Protein AF-A0AAV1VQW4-F1 (afdb_monomer)

pLDDT: mean 89.17, std 15.96, range [35.09, 98.75]

Radius of gyration: 19.64 Å; Cα contacts (8 Å, |Δi|>4): 296; chains: 1; bounding box: 54×43×63 Å

Foldseek 3Di:
DDDDPPQAPDEAEAEDDPVVVVVVVVVDPLDPVCVVVLLVRLVVVLVVVVVSVVNPHQHYEYEQDALPQLFLLNCVVVVLPDGDPSSNVSSVVSRVSNVVSLVVVCVVPVGDYAYQHNHVLLVVCCVVVVVLLADSASDAQKAFLDPVDFGPDADPVRDDRMGGHPCLLRYQHNGRGHGGPSVVVSSVVSSVVVCSVVVVVVVVVPPPD

Structure (mmCIF, N/CA/C/O backbone):
data_AF-A0AAV1VQW4-F1
#
_entry.id   AF-A0AAV1VQW4-F1
#
loop_
_atom_site.group_PDB
_atom_site.id
_atom_site.type_symbol
_atom_site.label_atom_id
_atom_site.label_alt_id
_atom_site.label_comp_id
_atom_site.label_asym_id
_atom_site.label_entity_id
_atom_site.lab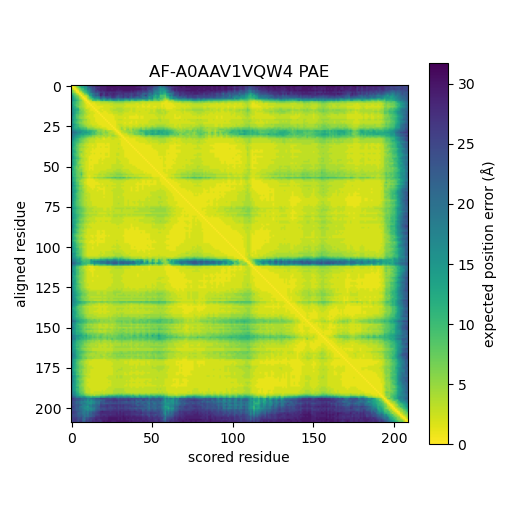el_seq_id
_atom_site.pdbx_PDB_ins_code
_atom_site.Cartn_x
_atom_site.Cartn_y
_atom_site.Cartn_z
_atom_site.occupancy
_atom_site.B_iso_or_equiv
_atom_site.auth_seq_id
_atom_site.auth_comp_id
_atom_site.auth_asym_id
_atom_site.auth_atom_id
_atom_site.pdbx_PDB_model_num
ATOM 1 N N . MET A 1 1 ? -39.001 -3.489 14.556 1.00 41.50 1 MET A N 1
ATOM 2 C CA . MET A 1 1 ? -38.084 -3.482 13.398 1.00 41.50 1 MET A CA 1
ATOM 3 C C . MET A 1 1 ? -36.996 -4.493 13.704 1.00 41.50 1 MET A C 1
ATOM 5 O O . MET A 1 1 ? -36.180 -4.251 14.581 1.00 41.50 1 MET A O 1
ATOM 9 N N . SER A 1 2 ? -37.100 -5.680 13.120 1.00 45.34 2 SER A N 1
ATOM 10 C CA . SER A 1 2 ? -36.215 -6.811 13.397 1.00 45.34 2 SER A CA 1
ATOM 11 C C . SER A 1 2 ? -34.865 -6.534 12.744 1.00 45.34 2 SER A C 1
ATOM 13 O O . SER A 1 2 ? -34.770 -6.522 11.518 1.00 45.34 2 SER A O 1
ATOM 15 N N . THR A 1 3 ? -33.830 -6.258 13.532 1.00 48.50 3 THR A N 1
ATOM 16 C CA . THR A 1 3 ? -32.455 -6.278 13.031 1.00 48.50 3 THR A CA 1
ATOM 17 C C . THR A 1 3 ? -32.189 -7.673 12.472 1.00 48.50 3 THR A C 1
ATOM 19 O O . THR A 1 3 ? -32.390 -8.671 13.163 1.00 48.50 3 THR A O 1
ATOM 22 N N . MET A 1 4 ? -31.821 -7.760 11.189 1.00 49.84 4 MET A N 1
ATOM 23 C CA . MET A 1 4 ? -31.506 -9.042 10.563 1.00 49.84 4 MET A CA 1
ATOM 24 C C . MET A 1 4 ? -30.363 -9.705 11.355 1.00 49.84 4 MET A C 1
ATOM 26 O O . MET A 1 4 ? -29.301 -9.089 11.478 1.00 49.84 4 MET A O 1
ATOM 30 N N . PRO A 1 5 ? -30.532 -10.940 11.867 1.00 50.50 5 PRO A N 1
ATOM 31 C CA . PRO A 1 5 ? -29.531 -11.635 12.688 1.00 50.50 5 PRO A CA 1
ATOM 32 C C . PRO A 1 5 ? -28.142 -11.768 12.039 1.00 50.50 5 PRO A C 1
ATOM 34 O O . PRO A 1 5 ? -27.166 -12.057 12.717 1.00 50.50 5 PRO A O 1
ATOM 37 N N . GLN A 1 6 ? -28.049 -11.549 10.727 1.00 52.66 6 GLN A N 1
ATOM 38 C CA . GLN A 1 6 ? -26.858 -11.759 9.908 1.00 52.66 6 GLN A CA 1
ATOM 39 C C . GLN A 1 6 ? -25.823 -10.617 9.996 1.00 52.66 6 GLN A C 1
ATOM 41 O O . GLN A 1 6 ? -24.637 -10.836 9.753 1.00 52.66 6 GLN A O 1
ATOM 46 N N . ILE A 1 7 ? -26.235 -9.395 10.360 1.00 58.91 7 ILE A N 1
ATOM 47 C CA . ILE A 1 7 ? -25.336 -8.222 10.343 1.00 58.91 7 ILE A CA 1
ATOM 48 C C . ILE A 1 7 ? -24.443 -8.181 11.595 1.00 58.91 7 ILE A C 1
ATOM 50 O O . ILE A 1 7 ? -23.283 -7.784 11.519 1.00 58.91 7 ILE A O 1
ATOM 54 N N . SER A 1 8 ? -24.923 -8.675 12.741 1.00 56.47 8 SER A N 1
ATOM 55 C CA . SER A 1 8 ? -24.156 -8.672 13.999 1.00 56.47 8 SER A CA 1
ATOM 56 C C . SER A 1 8 ? -22.951 -9.624 13.995 1.00 56.47 8 SER A C 1
ATOM 58 O O . SER A 1 8 ? -22.033 -9.434 14.792 1.00 56.47 8 SER A O 1
ATOM 60 N N . THR A 1 9 ? -22.934 -10.616 13.098 1.00 67.44 9 THR A N 1
ATOM 61 C CA . THR A 1 9 ? -21.815 -11.552 12.880 1.00 67.44 9 THR A CA 1
ATOM 62 C C . THR A 1 9 ? -20.926 -11.168 11.695 1.00 67.44 9 THR A C 1
ATOM 64 O O . THR A 1 9 ? -19.974 -11.884 11.390 1.00 67.44 9 THR A O 1
ATOM 67 N N . THR A 1 10 ? -21.232 -10.068 11.003 1.00 79.19 10 THR A N 1
ATOM 68 C CA . THR A 1 10 ? -20.497 -9.624 9.813 1.00 79.19 10 THR A CA 1
ATOM 69 C C . THR A 1 10 ? -19.235 -8.851 10.200 1.00 79.19 10 THR A C 1
ATOM 71 O O . THR A 1 10 ? -19.254 -8.017 11.106 1.00 79.19 10 THR A O 1
ATOM 74 N N . LEU A 1 11 ? -18.143 -9.117 9.478 1.00 87.31 11 LEU A N 1
ATOM 75 C CA . LEU A 1 11 ? -16.906 -8.342 9.504 1.00 87.31 11 LEU A CA 1
ATOM 76 C C . LEU A 1 11 ? -16.808 -7.518 8.217 1.00 87.31 11 LEU A C 1
ATOM 78 O O . LEU A 1 11 ? -16.860 -8.082 7.125 1.00 87.31 11 LEU A O 1
ATOM 82 N N . ALA A 1 12 ? -16.651 -6.202 8.343 1.00 92.25 12 ALA A N 1
ATOM 83 C CA . ALA A 1 12 ? -16.360 -5.330 7.208 1.00 92.25 12 ALA A CA 1
ATOM 84 C C . ALA A 1 12 ? -14.864 -5.015 7.142 1.00 92.25 12 ALA A C 1
ATOM 86 O O . ALA A 1 12 ? -14.271 -4.611 8.139 1.00 92.25 12 ALA A O 1
ATOM 87 N N . TYR A 1 13 ? -14.273 -5.153 5.957 1.00 94.06 13 TYR A N 1
ATOM 88 C CA . TYR A 1 13 ? -12.943 -4.630 5.663 1.00 94.06 13 TYR A CA 1
ATOM 89 C C . TYR A 1 13 ? -13.064 -3.321 4.877 1.00 94.06 13 TYR A C 1
ATOM 91 O O . TYR A 1 13 ? -13.751 -3.268 3.857 1.00 94.06 13 TYR A O 1
ATOM 99 N N . VAL A 1 14 ? -12.400 -2.270 5.355 1.00 96.56 14 VAL A N 1
ATOM 100 C CA . VAL A 1 14 ? -12.379 -0.940 4.743 1.00 96.56 14 VAL A CA 1
ATOM 101 C C . VAL A 1 14 ? -10.975 -0.656 4.218 1.00 96.56 14 VAL A C 1
ATOM 103 O O . VAL A 1 14 ? -10.013 -0.588 4.983 1.00 96.56 14 VAL A O 1
ATOM 106 N N . SER A 1 15 ? -10.875 -0.461 2.904 1.00 95.31 15 SER A N 1
ATOM 107 C CA . SER A 1 15 ? -9.672 -0.001 2.207 1.00 95.31 15 SER A CA 1
ATOM 108 C C . SER A 1 15 ? -9.983 1.328 1.526 1.00 95.31 15 SER A C 1
ATOM 110 O O . SER A 1 15 ? -10.947 1.429 0.767 1.00 95.31 15 SER A O 1
ATOM 112 N N . ALA A 1 16 ? -9.212 2.363 1.849 1.00 95.06 16 ALA A N 1
ATOM 113 C CA . ALA A 1 16 ? -9.444 3.729 1.392 1.00 95.06 16 ALA A CA 1
ATOM 114 C C . ALA A 1 16 ? -8.114 4.495 1.274 1.00 95.06 16 ALA A C 1
ATOM 116 O O . ALA A 1 16 ? -7.044 3.936 1.506 1.00 95.06 16 ALA A O 1
ATOM 117 N N . ALA A 1 17 ? -8.188 5.779 0.920 1.00 95.94 17 ALA A N 1
ATOM 118 C CA . ALA A 1 17 ? -7.091 6.745 0.823 1.00 95.94 17 ALA A CA 1
ATOM 119 C C . ALA A 1 17 ? -6.122 6.606 -0.360 1.00 95.94 17 ALA A C 1
ATOM 121 O O . ALA A 1 17 ? -5.745 7.633 -0.913 1.00 95.94 17 ALA A O 1
ATOM 122 N N . GLY A 1 18 ? -5.708 5.407 -0.787 1.00 93.69 18 GLY A N 1
ATOM 123 C CA . GLY A 1 18 ? -4.653 5.269 -1.813 1.00 93.69 18 GLY A CA 1
ATOM 124 C C . GLY A 1 18 ? -4.862 6.149 -3.062 1.00 93.69 18 GLY A C 1
ATOM 125 O O . GLY A 1 18 ? -3.960 6.883 -3.470 1.00 93.69 18 GLY A O 1
ATOM 126 N N . ASN A 1 19 ? -6.083 6.163 -3.606 1.00 95.94 19 ASN A N 1
ATOM 127 C CA . ASN A 1 19 ? -6.446 6.981 -4.769 1.00 95.94 19 ASN A CA 1
ATOM 128 C C . ASN A 1 19 ? -6.448 8.492 -4.481 1.00 95.94 19 ASN A C 1
ATOM 130 O O . ASN A 1 19 ? -6.040 9.268 -5.343 1.00 95.94 19 ASN A O 1
ATOM 134 N N . ASP A 1 20 ? -6.864 8.917 -3.286 1.00 96.75 20 ASP A N 1
ATOM 135 C CA . ASP A 1 20 ? -6.855 10.317 -2.849 1.00 96.75 20 ASP A CA 1
ATOM 136 C C . ASP A 1 20 ? -5.434 10.900 -2.904 1.00 96.75 20 ASP A C 1
ATOM 138 O O . ASP A 1 20 ? -5.217 11.992 -3.435 1.00 96.75 20 ASP A O 1
ATOM 142 N N . TYR A 1 21 ? -4.447 10.138 -2.418 1.00 95.38 21 TYR A N 1
ATOM 143 C CA . TYR A 1 21 ? -3.035 10.527 -2.461 1.00 95.38 21 TYR A CA 1
ATOM 144 C C . TYR A 1 21 ? -2.467 10.490 -3.878 1.00 95.38 21 TYR A C 1
ATOM 146 O O . TYR A 1 21 ? -1.771 11.428 -4.264 1.00 95.38 21 TYR A O 1
ATOM 154 N N . MET A 1 22 ? -2.778 9.461 -4.673 1.00 91.81 22 MET A N 1
ATOM 155 C CA . MET A 1 22 ? -2.325 9.399 -6.070 1.00 91.81 22 MET A CA 1
ATOM 156 C C . MET A 1 22 ? -2.859 10.578 -6.885 1.00 91.81 22 MET A C 1
ATOM 158 O O . MET A 1 22 ? -2.105 11.220 -7.616 1.00 91.81 22 MET A O 1
ATOM 162 N N . TYR A 1 23 ? -4.135 10.926 -6.708 1.00 94.12 23 TYR A N 1
ATOM 163 C CA . TYR A 1 23 ? -4.725 12.095 -7.349 1.00 94.12 23 TYR A CA 1
ATOM 164 C C . TYR A 1 23 ? -4.071 13.400 -6.876 1.00 94.12 23 TYR A C 1
ATOM 166 O O . TYR A 1 23 ? -3.749 14.262 -7.696 1.00 94.12 23 TYR A O 1
ATOM 174 N N . TYR A 1 24 ? -3.832 13.544 -5.567 1.00 93.94 24 TYR A N 1
ATOM 175 C CA . TYR A 1 24 ? -3.159 14.719 -5.016 1.00 93.94 24 TYR A CA 1
ATOM 176 C C . TYR A 1 24 ? -1.757 14.900 -5.616 1.00 93.94 24 TYR A C 1
ATOM 178 O O . TYR A 1 24 ? -1.452 15.983 -6.119 1.00 93.94 24 TYR A O 1
ATOM 186 N N . LEU A 1 25 ? -0.941 13.840 -5.612 1.00 89.69 25 LEU A N 1
ATOM 187 C CA . LEU A 1 25 ? 0.439 13.836 -6.112 1.00 89.69 25 LEU A CA 1
ATOM 188 C C . LEU A 1 25 ? 0.526 14.033 -7.632 1.00 89.69 25 LEU A C 1
ATOM 190 O O . LEU A 1 25 ? 1.479 14.634 -8.115 1.00 89.69 25 LEU A O 1
ATOM 194 N N . ALA A 1 26 ? -0.479 13.593 -8.394 1.00 88.69 26 ALA A N 1
ATOM 195 C CA . ALA A 1 26 ? -0.547 13.848 -9.834 1.00 88.69 26 ALA A CA 1
ATOM 196 C C . ALA A 1 26 ? -0.845 15.320 -10.178 1.00 88.69 26 ALA A C 1
ATOM 198 O O . ALA A 1 26 ? -0.585 15.764 -11.296 1.00 88.69 26 ALA A O 1
ATOM 199 N N . LYS A 1 27 ? -1.433 16.080 -9.245 1.00 90.19 27 LYS A N 1
ATOM 200 C CA . LYS A 1 27 ? -1.854 17.477 -9.453 1.00 90.19 27 LYS A CA 1
ATOM 201 C C . LYS A 1 27 ? -0.958 18.501 -8.766 1.00 90.19 27 LYS A C 1
ATOM 203 O O . LYS A 1 27 ? -1.007 19.674 -9.129 1.00 90.19 27 LYS A O 1
ATOM 208 N N . HIS A 1 28 ? -0.168 18.081 -7.785 1.00 88.25 28 HIS A N 1
ATOM 209 C CA . HIS A 1 28 ? 0.614 18.976 -6.945 1.00 88.25 28 HIS A CA 1
ATOM 210 C C . HIS A 1 28 ? 2.021 18.434 -6.749 1.00 88.25 28 HIS A C 1
ATOM 212 O O . HIS A 1 28 ? 2.227 17.236 -6.570 1.00 88.25 28 HIS A O 1
ATOM 218 N N . SER A 1 29 ? 2.989 19.343 -6.682 1.00 83.44 29 SER A N 1
ATOM 219 C CA . SER A 1 29 ? 4.324 19.009 -6.201 1.00 83.44 29 SER A CA 1
ATOM 220 C C . SER A 1 29 ? 4.274 18.567 -4.736 1.00 83.44 29 SER A C 1
ATOM 222 O O . SER A 1 29 ? 3.465 19.062 -3.943 1.00 83.44 29 SER A O 1
ATOM 224 N N . ILE A 1 30 ? 5.196 17.679 -4.362 1.00 82.00 30 ILE A N 1
ATOM 225 C CA . ILE A 1 30 ? 5.385 17.211 -2.986 1.00 82.00 30 ILE A CA 1
ATOM 226 C C . ILE A 1 30 ? 5.840 18.398 -2.125 1.00 82.00 30 ILE A C 1
ATOM 228 O O . ILE A 1 30 ? 7.008 18.775 -2.116 1.00 82.00 30 ILE A O 1
ATOM 232 N N . THR A 1 31 ? 4.891 19.025 -1.434 1.00 87.00 31 THR A N 1
ATOM 233 C CA . THR A 1 31 ? 5.092 20.226 -0.612 1.00 87.00 31 THR A CA 1
ATOM 234 C C . THR A 1 31 ? 4.368 20.073 0.721 1.00 87.00 31 THR A C 1
ATOM 236 O O . THR A 1 31 ? 3.506 19.208 0.876 1.00 87.00 31 THR A O 1
ATOM 239 N N . LEU A 1 32 ? 4.662 20.955 1.682 1.00 87.94 32 LEU A N 1
ATOM 240 C CA . LEU A 1 32 ? 4.007 20.955 2.998 1.00 87.94 32 LEU A CA 1
ATOM 241 C C . LEU A 1 32 ? 2.484 21.169 2.934 1.00 87.94 32 LEU A C 1
ATOM 243 O O . LEU A 1 32 ? 1.794 20.881 3.907 1.00 87.94 32 LEU A O 1
ATOM 247 N N . ASN A 1 33 ? 1.932 21.599 1.794 1.00 90.38 33 ASN A N 1
ATOM 248 C CA . ASN A 1 33 ? 0.487 21.755 1.613 1.00 90.38 33 ASN A CA 1
ATOM 249 C C . ASN A 1 33 ? -0.289 20.443 1.800 1.00 90.38 33 ASN A C 1
ATOM 251 O O . ASN A 1 33 ? -1.463 20.474 2.176 1.00 90.38 33 ASN A O 1
ATOM 255 N N . ILE A 1 34 ? 0.357 19.292 1.593 1.00 93.75 34 ILE A N 1
ATOM 256 C CA . ILE A 1 34 ? -0.263 17.983 1.821 1.00 93.75 34 ILE A CA 1
ATOM 257 C C . ILE A 1 34 ? -0.657 17.785 3.294 1.00 93.75 34 ILE A C 1
ATOM 259 O O . ILE A 1 34 ? -1.621 17.078 3.581 1.00 93.75 34 ILE A O 1
ATOM 263 N N . LEU A 1 35 ? -0.008 18.486 4.233 1.00 94.25 35 LEU A N 1
ATOM 264 C CA . LEU A 1 35 ? -0.346 18.444 5.660 1.00 94.25 35 LEU A CA 1
ATOM 265 C C . LEU A 1 35 ? -1.751 18.991 5.959 1.00 94.25 35 LEU A C 1
ATOM 267 O O . LEU A 1 35 ? -2.344 18.607 6.962 1.00 94.25 35 LEU A O 1
ATOM 271 N N . PHE A 1 36 ? -2.321 19.828 5.085 1.00 95.38 36 PHE A N 1
ATOM 272 C CA . PHE A 1 36 ? -3.717 20.280 5.190 1.00 95.38 36 PHE A CA 1
ATOM 273 C C . PHE A 1 36 ? -4.711 19.330 4.511 1.00 95.38 36 PHE A C 1
ATOM 275 O O . PHE A 1 36 ? -5.917 19.408 4.754 1.00 95.38 36 PHE A O 1
ATOM 282 N N . PHE A 1 37 ? -4.221 18.457 3.632 1.00 96.81 37 PHE A N 1
ATOM 283 C CA . PHE A 1 37 ? -5.020 17.470 2.917 1.00 96.81 37 PHE A CA 1
ATOM 284 C C . PHE A 1 37 ? -5.195 16.189 3.738 1.00 96.81 37 PHE A C 1
ATOM 286 O O . PHE A 1 37 ? -6.318 15.711 3.884 1.00 96.81 37 PHE A O 1
ATOM 293 N N . ILE A 1 38 ? -4.113 15.687 4.343 1.00 98.06 38 ILE A N 1
ATOM 294 C CA . ILE A 1 38 ? -4.089 14.430 5.111 1.00 98.06 38 ILE A CA 1
ATOM 295 C C . ILE A 1 38 ? -5.200 14.365 6.182 1.00 98.06 38 ILE A C 1
ATOM 297 O O . ILE A 1 38 ? -5.943 13.381 6.189 1.00 98.06 38 ILE A O 1
ATOM 301 N N . PRO A 1 39 ? -5.415 15.395 7.032 1.00 98.44 39 PRO A N 1
ATOM 302 C CA . PRO A 1 39 ? -6.477 15.352 8.036 1.00 98.44 39 PRO A CA 1
ATOM 303 C C . PRO A 1 39 ? -7.883 15.255 7.435 1.00 98.44 39 PRO A C 1
ATOM 305 O O . PRO A 1 39 ? -8.752 14.641 8.042 1.00 98.44 39 PRO A O 1
ATOM 308 N N . LYS A 1 40 ? -8.115 15.822 6.241 1.00 98.38 40 LYS A N 1
ATOM 309 C CA . LYS A 1 40 ? -9.421 15.752 5.562 1.00 98.38 40 LYS A CA 1
ATOM 310 C C . LYS A 1 40 ? -9.730 14.331 5.096 1.00 98.38 40 LYS A C 1
ATOM 312 O O . LYS A 1 40 ? -10.863 13.883 5.234 1.00 98.38 40 LYS A O 1
ATOM 317 N N . VAL A 1 41 ? -8.723 13.620 4.584 1.00 98.44 41 VAL A N 1
ATOM 318 C CA . VAL A 1 41 ? -8.864 12.212 4.181 1.00 98.44 41 VAL A CA 1
ATOM 319 C C . VAL A 1 41 ? -9.183 11.345 5.401 1.00 98.44 41 VAL A C 1
ATOM 321 O O . VAL A 1 41 ? -10.134 10.568 5.372 1.00 98.44 41 VAL A O 1
ATOM 324 N N . VAL A 1 42 ? -8.444 11.517 6.503 1.00 98.62 42 VAL A N 1
ATOM 325 C CA . VAL A 1 42 ? -8.671 10.752 7.743 1.00 98.62 42 VAL A CA 1
ATOM 326 C C . VAL A 1 42 ? -10.037 11.058 8.366 1.00 98.62 42 VAL A C 1
ATOM 328 O O . VAL A 1 42 ? -10.735 10.135 8.783 1.00 98.62 42 VAL A O 1
ATOM 331 N N . ASP A 1 43 ? -10.456 12.326 8.391 1.00 98.31 43 ASP A N 1
ATOM 332 C CA . ASP A 1 43 ? -11.788 12.725 8.862 1.00 98.31 43 ASP A CA 1
ATOM 333 C C . ASP A 1 43 ? -12.900 12.055 8.040 1.00 98.31 43 ASP A C 1
ATOM 335 O O . ASP A 1 43 ? -13.862 11.526 8.602 1.00 98.31 43 ASP A O 1
ATOM 339 N N . GLN A 1 44 ? -12.741 11.983 6.715 1.00 98.44 44 GLN A N 1
ATOM 340 C CA . GLN A 1 44 ? -13.700 11.290 5.860 1.00 98.44 44 GLN A CA 1
ATOM 341 C C . GLN A 1 44 ? -13.721 9.774 6.109 1.00 98.44 44 GLN A C 1
ATOM 343 O O . GLN A 1 44 ? -14.803 9.185 6.151 1.00 98.44 44 GLN A O 1
ATOM 348 N N . ILE A 1 45 ? -12.563 9.137 6.325 1.00 98.25 45 ILE A N 1
ATOM 349 C CA . ILE A 1 45 ? -12.497 7.718 6.718 1.00 98.25 45 ILE A CA 1
ATOM 350 C C . ILE A 1 45 ? -13.237 7.506 8.042 1.00 98.25 45 ILE A C 1
ATOM 352 O O . ILE A 1 45 ? -14.080 6.618 8.125 1.00 98.25 45 ILE A O 1
ATOM 356 N N . SER A 1 46 ? -12.991 8.348 9.048 1.00 96.75 46 SER A N 1
ATOM 357 C CA . SER A 1 46 ? -13.654 8.273 10.356 1.00 96.75 46 SER A CA 1
ATOM 358 C C . SER A 1 46 ? -15.183 8.357 10.239 1.00 96.75 46 SER A C 1
ATOM 360 O O . SER A 1 46 ? -15.899 7.513 10.780 1.00 96.75 46 SER A O 1
ATOM 362 N N . LYS A 1 47 ? -15.697 9.308 9.445 1.00 96.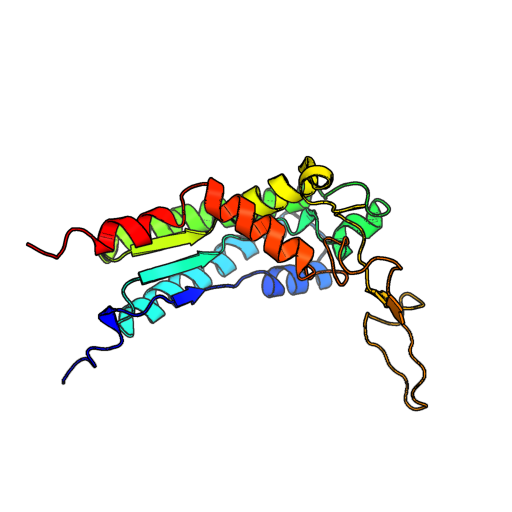75 47 LYS A N 1
ATOM 363 C CA . LYS A 1 47 ? -17.139 9.430 9.156 1.00 96.75 47 LYS A CA 1
ATOM 364 C C . LYS A 1 47 ? -17.703 8.186 8.473 1.00 96.75 47 LYS A C 1
ATOM 366 O O . LYS A 1 47 ? -18.799 7.747 8.814 1.00 96.75 47 LYS A O 1
ATOM 371 N N . ASN A 1 48 ? -16.962 7.601 7.534 1.00 97.00 48 ASN A N 1
ATOM 372 C CA . ASN A 1 48 ? -17.384 6.382 6.849 1.00 97.00 48 ASN A CA 1
ATOM 373 C C . ASN A 1 48 ? -17.424 5.179 7.806 1.00 97.00 48 ASN A C 1
ATOM 375 O O . ASN A 1 48 ? -18.364 4.391 7.742 1.00 97.00 48 ASN A O 1
ATOM 379 N N . LEU A 1 49 ? -16.449 5.052 8.714 1.00 95.81 49 LEU A N 1
ATOM 380 C CA . LEU A 1 49 ? -16.431 4.002 9.739 1.00 95.81 49 LEU A CA 1
ATOM 381 C C . LEU A 1 49 ? -17.639 4.117 10.673 1.00 95.81 49 LEU A C 1
ATOM 383 O O . LEU A 1 49 ? -18.350 3.132 10.862 1.00 95.81 49 LEU A O 1
ATOM 387 N N . LEU A 1 50 ? -17.925 5.326 11.169 1.00 93.50 50 LEU A N 1
ATOM 388 C CA . LEU A 1 50 ? -19.119 5.592 11.971 1.00 93.50 50 LEU A CA 1
ATOM 389 C C . LEU A 1 50 ? -20.394 5.226 11.203 1.00 93.50 50 LEU A C 1
ATOM 391 O O . LEU A 1 50 ? -21.277 4.559 11.733 1.00 93.50 50 LEU A O 1
ATOM 395 N N . ARG A 1 51 ? -20.472 5.596 9.920 1.00 93.94 51 ARG A N 1
ATOM 396 C CA . ARG A 1 51 ? -21.638 5.283 9.093 1.00 93.94 51 ARG A CA 1
ATOM 397 C C . ARG A 1 51 ? -21.850 3.778 8.923 1.00 93.94 51 ARG A C 1
ATOM 399 O O . ARG A 1 51 ? -22.989 3.322 8.921 1.00 93.94 51 ARG A O 1
ATOM 406 N N . ILE A 1 52 ? -20.776 3.002 8.784 1.00 92.44 52 ILE A N 1
ATOM 407 C CA . ILE A 1 52 ? -20.845 1.536 8.712 1.00 92.44 52 ILE A CA 1
ATOM 408 C C . ILE A 1 52 ? -21.351 0.948 10.043 1.00 92.44 52 ILE A C 1
ATOM 410 O O . ILE A 1 52 ? -22.178 0.033 10.024 1.00 92.44 52 ILE A O 1
ATOM 414 N N . GLN A 1 53 ? -20.935 1.506 11.186 1.00 89.19 53 GLN A N 1
ATOM 415 C CA . GLN A 1 53 ? -21.447 1.112 12.508 1.00 89.19 53 GLN A CA 1
ATOM 416 C C . GLN A 1 53 ? -22.938 1.433 12.671 1.00 89.19 53 GLN A C 1
ATOM 418 O O . GLN A 1 53 ? -23.706 0.578 13.107 1.00 89.19 53 GLN A O 1
ATOM 423 N N . GLU A 1 54 ? -23.384 2.616 12.237 1.00 88.94 54 GLU A N 1
ATOM 424 C CA . GLU A 1 54 ? -24.803 3.014 12.249 1.00 88.94 54 GLU A CA 1
ATOM 425 C C . GLU A 1 54 ? -25.698 2.093 11.402 1.00 88.94 54 GLU A C 1
ATOM 427 O O . GLU A 1 54 ? -26.890 1.958 11.679 1.00 88.94 54 GLU A O 1
ATOM 432 N N . LEU A 1 55 ? -25.136 1.436 10.381 1.00 89.88 55 LEU A N 1
ATOM 433 C CA . LEU A 1 55 ? -25.825 0.415 9.581 1.00 89.88 55 LEU A CA 1
ATOM 434 C C . LEU A 1 55 ? -25.906 -0.956 10.284 1.00 89.88 55 LEU A C 1
ATOM 436 O O . LEU A 1 55 ? -26.541 -1.874 9.766 1.00 89.88 55 LEU A O 1
ATOM 440 N N . GLY A 1 56 ? -25.299 -1.099 11.465 1.00 87.56 56 GLY A N 1
ATOM 441 C CA . GLY A 1 56 ? -25.373 -2.280 12.327 1.00 87.56 56 GLY A CA 1
ATOM 442 C C . GLY A 1 56 ? -24.148 -3.198 12.290 1.00 87.56 56 GLY A C 1
ATOM 443 O O . GLY A 1 56 ? -24.161 -4.230 12.967 1.00 87.56 56 GLY A O 1
ATOM 444 N N . VAL A 1 57 ? -23.099 -2.864 11.527 1.00 88.75 57 VAL A N 1
ATOM 445 C CA . VAL A 1 57 ? -21.865 -3.665 11.454 1.00 88.75 57 VAL A CA 1
ATOM 446 C C . VAL A 1 57 ? -20.981 -3.373 12.665 1.00 88.75 57 VAL A C 1
ATOM 448 O O . VAL A 1 57 ? -20.446 -2.278 12.808 1.00 88.75 57 VAL A O 1
ATOM 451 N N . LYS A 1 58 ? -20.785 -4.378 13.522 1.00 82.31 58 LYS A N 1
ATOM 452 C CA . LYS A 1 58 ? -20.085 -4.215 14.811 1.00 82.31 58 LYS A CA 1
ATOM 453 C C . LYS A 1 58 ? -18.574 -4.437 14.753 1.00 82.31 58 LYS A C 1
ATOM 455 O O . LYS A 1 58 ? -17.843 -3.947 15.611 1.00 82.31 58 LYS A O 1
ATOM 460 N N . LYS A 1 59 ? -18.114 -5.230 13.781 1.00 88.06 59 LYS A N 1
ATOM 461 C CA . LYS A 1 59 ? -16.708 -5.614 13.609 1.00 88.06 59 LYS A CA 1
ATOM 462 C C . LYS A 1 59 ? -16.190 -5.008 12.314 1.00 88.06 59 LYS A C 1
ATOM 464 O O . LYS A 1 59 ? -16.611 -5.414 11.229 1.00 88.06 59 LYS A O 1
ATOM 469 N N . ILE A 1 60 ? -15.282 -4.045 12.426 1.00 92.88 60 ILE A N 1
ATOM 470 C CA . ILE A 1 60 ? -14.685 -3.381 11.267 1.00 92.88 60 ILE A CA 1
ATOM 471 C C . ILE A 1 60 ? -13.170 -3.510 11.348 1.00 92.88 60 ILE A C 1
ATOM 473 O O . ILE A 1 60 ? -12.570 -3.294 12.397 1.00 92.88 60 ILE A O 1
ATOM 477 N N . VAL A 1 61 ? -12.550 -3.837 10.224 1.00 94.50 61 VAL A N 1
ATOM 478 C CA . VAL A 1 61 ? -11.106 -3.782 10.032 1.00 94.50 61 VAL A CA 1
ATOM 479 C C . VAL A 1 61 ? -10.829 -2.707 8.998 1.00 94.50 61 VAL A C 1
ATOM 481 O O . VAL A 1 61 ? -11.293 -2.811 7.868 1.00 94.50 61 VAL A O 1
ATOM 484 N N . VAL A 1 62 ? -10.080 -1.677 9.363 1.00 96.81 62 VAL A N 1
ATOM 485 C CA . VAL A 1 62 ? -9.625 -0.642 8.433 1.00 96.81 62 VAL A CA 1
ATOM 486 C C . VAL A 1 62 ? -8.140 -0.833 8.161 1.00 96.81 62 VAL A C 1
ATOM 488 O O . VAL A 1 62 ? -7.354 -0.966 9.093 1.00 96.81 62 VAL A O 1
ATOM 491 N N . GLY A 1 63 ? -7.750 -0.897 6.889 1.00 96.38 63 GLY A N 1
ATOM 492 C CA . GLY A 1 63 ? -6.335 -0.873 6.521 1.00 96.38 63 GLY A CA 1
ATOM 493 C C . GLY A 1 63 ? -5.741 0.500 6.789 1.00 96.38 63 GLY A C 1
ATOM 494 O O . GLY A 1 63 ? -6.327 1.499 6.368 1.00 96.38 63 GLY A O 1
ATOM 495 N N . ASP A 1 64 ? -4.595 0.554 7.463 1.00 97.38 64 ASP A N 1
ATOM 496 C CA . ASP A 1 64 ? -3.785 1.766 7.415 1.00 97.38 64 ASP A CA 1
ATOM 497 C C . ASP A 1 64 ? -3.206 1.968 6.007 1.00 97.38 64 ASP A C 1
ATOM 499 O O . ASP A 1 64 ? -3.311 1.101 5.130 1.00 97.38 64 ASP A O 1
ATOM 503 N N . LEU A 1 65 ? -2.665 3.155 5.746 1.00 97.88 65 LEU A N 1
ATOM 504 C CA . LEU A 1 65 ? -2.135 3.477 4.433 1.00 97.88 65 LEU A CA 1
ATOM 505 C C . LEU A 1 65 ? -0.845 2.666 4.203 1.00 97.88 65 LEU A C 1
ATOM 507 O O . LEU A 1 65 ? 0.108 2.839 4.971 1.00 97.88 65 LEU A O 1
ATOM 511 N N . PRO A 1 66 ? -0.774 1.813 3.158 1.00 97.56 66 PRO A N 1
ATOM 512 C CA . PRO A 1 66 ? 0.459 1.114 2.799 1.00 97.56 66 PRO A CA 1
ATOM 513 C C . PRO A 1 66 ? 1.574 2.112 2.435 1.00 97.56 66 PRO A C 1
ATOM 515 O O . PRO A 1 66 ? 1.278 3.281 2.171 1.00 97.56 66 PRO A O 1
ATOM 518 N N . PRO A 1 67 ? 2.849 1.682 2.370 1.00 97.62 67 PRO A N 1
ATOM 519 C CA . PRO A 1 67 ? 3.975 2.574 2.105 1.00 97.62 67 PRO A CA 1
ATOM 520 C C . PRO A 1 67 ? 3.946 3.069 0.652 1.00 97.62 67 PRO A C 1
ATOM 522 O O . PRO A 1 67 ? 4.564 2.489 -0.245 1.00 97.62 67 PRO A O 1
ATOM 525 N N . LEU A 1 68 ? 3.195 4.149 0.403 1.00 97.12 68 LEU A N 1
ATOM 526 C CA . LEU A 1 68 ? 3.089 4.791 -0.911 1.00 97.12 68 LEU A CA 1
ATOM 527 C C . LEU A 1 68 ? 4.449 5.288 -1.410 1.00 97.12 68 LEU A C 1
ATOM 529 O O . LEU A 1 68 ? 4.655 5.429 -2.607 1.00 97.12 68 LEU A O 1
ATOM 533 N N . ASP A 1 69 ? 5.390 5.535 -0.505 1.00 97.00 69 ASP A N 1
ATOM 534 C CA . ASP A 1 69 ? 6.775 5.872 -0.806 1.00 97.00 69 ASP A CA 1
ATOM 535 C C . ASP A 1 69 ? 7.542 4.756 -1.526 1.00 97.00 69 ASP A C 1
ATOM 537 O O . ASP A 1 69 ? 8.551 5.041 -2.175 1.00 97.00 69 ASP A O 1
ATOM 541 N N . CYS A 1 70 ? 7.072 3.510 -1.428 1.00 98.19 70 CYS A N 1
ATOM 542 C CA . CYS A 1 70 ? 7.710 2.327 -1.996 1.00 98.19 70 CYS A CA 1
ATOM 543 C C . CYS A 1 70 ? 7.002 1.761 -3.239 1.00 98.19 70 CYS A C 1
ATOM 545 O O . CYS A 1 70 ? 7.417 0.711 -3.734 1.00 98.19 70 CYS A O 1
ATOM 547 N N . ILE A 1 71 ? 5.942 2.392 -3.756 1.00 97.62 71 ILE A N 1
ATOM 548 C CA . ILE A 1 71 ? 5.315 1.917 -5.002 1.00 97.62 71 ILE A CA 1
ATOM 549 C C . ILE A 1 71 ? 6.203 2.256 -6.212 1.00 97.62 71 ILE A C 1
ATOM 551 O O . ILE A 1 71 ? 6.851 3.311 -6.208 1.00 97.62 71 ILE A O 1
ATOM 555 N N . PRO A 1 72 ? 6.216 1.438 -7.282 1.00 97.75 72 PRO A N 1
ATOM 556 C CA . PRO A 1 72 ? 7.109 1.677 -8.410 1.00 97.75 72 PRO A CA 1
ATOM 557 C C . PRO A 1 72 ? 6.910 3.020 -9.116 1.00 97.75 72 PRO A C 1
ATOM 559 O O . PRO A 1 72 ? 7.873 3.587 -9.625 1.00 97.75 72 PRO A O 1
ATOM 562 N N . LEU A 1 73 ? 5.697 3.583 -9.096 1.00 95.31 73 LEU A N 1
ATOM 563 C CA . LEU A 1 73 ? 5.431 4.935 -9.597 1.00 95.31 73 LEU A CA 1
ATOM 564 C C . LEU A 1 73 ? 6.330 5.995 -8.931 1.00 95.31 73 LEU A C 1
ATOM 566 O O . LEU A 1 73 ? 6.760 6.940 -9.588 1.00 95.31 73 LEU A O 1
ATOM 570 N N . ILE A 1 74 ? 6.639 5.825 -7.645 1.00 95.75 74 ILE A N 1
ATOM 571 C CA . ILE A 1 74 ? 7.510 6.720 -6.877 1.00 95.75 74 ILE A CA 1
ATOM 572 C C . ILE A 1 74 ? 8.979 6.311 -7.023 1.00 95.75 74 ILE A C 1
ATOM 574 O O . ILE A 1 74 ? 9.844 7.153 -7.295 1.00 95.75 74 ILE A O 1
ATOM 578 N N . THR A 1 75 ? 9.278 5.019 -6.870 1.00 97.56 75 THR A N 1
ATOM 579 C CA . THR A 1 75 ? 10.663 4.517 -6.854 1.00 97.56 75 THR A CA 1
ATOM 580 C C . THR A 1 75 ? 11.312 4.498 -8.238 1.00 97.56 75 THR A C 1
ATOM 582 O O . THR A 1 75 ? 12.533 4.403 -8.332 1.00 97.56 75 THR A O 1
ATOM 585 N N . ASN A 1 76 ? 10.554 4.693 -9.324 1.00 95.69 76 ASN A N 1
ATOM 586 C CA . ASN A 1 76 ? 11.104 4.886 -10.669 1.00 95.69 76 ASN A CA 1
ATOM 587 C C . ASN A 1 76 ? 12.158 6.013 -10.716 1.00 95.69 76 ASN A C 1
ATOM 589 O O . ASN A 1 76 ? 13.165 5.897 -11.409 1.00 95.69 76 ASN A O 1
ATOM 593 N N . SER A 1 77 ? 11.982 7.070 -9.912 1.00 94.38 77 SER A N 1
ATOM 594 C CA . SER A 1 77 ? 12.954 8.171 -9.784 1.00 94.38 77 SER A CA 1
ATOM 595 C C . SER A 1 77 ? 14.329 7.735 -9.253 1.00 94.38 77 SER A C 1
ATOM 597 O O . SER A 1 77 ? 15.333 8.380 -9.544 1.00 94.38 77 SER A O 1
ATOM 599 N N . SER A 1 78 ? 14.383 6.627 -8.510 1.00 96.75 78 SER A N 1
ATOM 600 C CA . SER A 1 78 ? 15.602 6.008 -7.984 1.00 96.75 78 SER A CA 1
ATOM 601 C C . SER A 1 78 ? 15.985 4.732 -8.744 1.00 96.75 78 SER A C 1
ATOM 603 O O . SER A 1 78 ? 16.732 3.906 -8.223 1.00 96.75 78 SER A O 1
ATOM 605 N N . SER A 1 79 ? 15.470 4.534 -9.966 1.00 96.94 79 SER A N 1
ATOM 606 C CA . SER A 1 79 ? 15.636 3.283 -10.728 1.00 96.94 79 SER A CA 1
ATOM 607 C C . SER A 1 79 ? 15.201 2.041 -9.937 1.00 96.94 79 SER A C 1
ATOM 609 O O . SER A 1 79 ? 15.855 1.002 -9.987 1.00 96.94 79 SER A O 1
ATOM 611 N N . PHE A 1 80 ? 14.106 2.165 -9.179 1.00 97.44 80 PHE A N 1
ATOM 612 C CA . PHE A 1 80 ? 13.518 1.106 -8.352 1.00 97.44 80 PHE A CA 1
ATOM 613 C C . PHE A 1 80 ? 14.438 0.595 -7.232 1.00 97.44 80 PHE A C 1
ATOM 615 O O . PHE A 1 80 ? 14.336 -0.556 -6.816 1.00 97.44 80 PHE A O 1
ATOM 622 N N . THR A 1 81 ? 15.344 1.434 -6.719 1.00 96.88 81 THR A N 1
ATOM 623 C CA . THR A 1 81 ? 16.294 1.016 -5.669 1.00 96.88 81 THR A CA 1
ATOM 624 C C . THR A 1 81 ? 15.923 1.504 -4.272 1.00 96.88 81 THR A C 1
ATOM 626 O O . THR A 1 81 ? 16.317 0.881 -3.287 1.00 96.88 81 THR A O 1
ATOM 629 N N . GLN A 1 82 ? 15.181 2.610 -4.160 1.00 96.94 82 GLN A N 1
ATOM 630 C CA . GLN A 1 82 ? 14.914 3.274 -2.881 1.00 96.94 82 GLN A CA 1
ATOM 631 C C . GLN A 1 82 ? 13.501 3.853 -2.814 1.00 96.94 82 GLN A C 1
ATOM 633 O O . GLN A 1 82 ? 13.030 4.463 -3.779 1.00 96.94 82 GLN A O 1
ATOM 638 N N . CYS A 1 83 ? 12.870 3.709 -1.647 1.00 97.88 83 CYS A N 1
ATOM 639 C CA . CYS A 1 83 ? 11.624 4.391 -1.308 1.00 97.88 83 CYS A CA 1
ATOM 640 C C . CYS A 1 83 ? 11.860 5.878 -0.997 1.00 97.88 83 CYS A C 1
ATOM 642 O O . CYS A 1 83 ? 12.963 6.287 -0.625 1.00 97.88 83 CYS A O 1
ATOM 644 N N . ASN A 1 84 ? 10.822 6.702 -1.140 1.00 96.62 84 ASN A N 1
ATOM 645 C CA . ASN A 1 84 ? 10.915 8.145 -0.925 1.00 96.62 84 ASN A CA 1
ATOM 646 C C . ASN A 1 84 ? 10.652 8.551 0.539 1.00 96.62 84 ASN A C 1
ATOM 648 O O . ASN A 1 84 ? 9.511 8.593 0.993 1.00 96.62 84 ASN A O 1
ATOM 652 N N . ALA A 1 85 ? 11.701 8.965 1.254 1.00 96.06 85 ALA A N 1
ATOM 653 C CA . ALA A 1 85 ? 11.607 9.330 2.672 1.00 96.06 85 ALA A CA 1
ATOM 654 C C . ALA A 1 85 ? 10.630 10.486 2.986 1.00 96.06 85 ALA A C 1
ATOM 656 O O . ALA A 1 85 ? 10.072 10.533 4.078 1.00 96.06 85 ALA A O 1
ATOM 657 N N . ILE A 1 86 ? 10.402 11.424 2.056 1.00 94.19 86 ILE A N 1
ATOM 658 C CA . ILE A 1 86 ? 9.462 12.537 2.281 1.00 94.19 86 ILE A CA 1
ATOM 659 C C . ILE A 1 86 ? 8.018 12.030 2.220 1.00 94.19 86 ILE A C 1
ATOM 661 O O . ILE A 1 86 ? 7.199 12.403 3.057 1.00 94.19 86 ILE A O 1
ATOM 665 N N . ILE A 1 87 ? 7.702 11.165 1.252 1.00 95.44 87 ILE A N 1
ATOM 666 C CA . ILE A 1 87 ? 6.371 10.553 1.146 1.00 95.44 87 ILE A CA 1
ATOM 667 C C . ILE A 1 87 ? 6.099 9.654 2.356 1.00 95.44 87 ILE A C 1
ATOM 669 O O . ILE A 1 87 ? 4.988 9.687 2.882 1.00 95.44 87 ILE A O 1
ATOM 673 N N . ASP A 1 88 ? 7.112 8.938 2.850 1.00 97.00 88 ASP A N 1
ATOM 674 C CA . ASP A 1 88 ? 6.999 8.101 4.049 1.00 97.00 88 ASP A CA 1
ATOM 675 C C . ASP A 1 88 ? 6.533 8.909 5.271 1.00 97.00 88 ASP A C 1
ATOM 677 O O . ASP A 1 88 ? 5.608 8.513 5.976 1.00 97.00 88 ASP A O 1
ATOM 681 N N . ILE A 1 89 ? 7.078 10.115 5.475 1.00 96.94 89 ILE A N 1
ATOM 682 C CA . ILE A 1 89 ? 6.644 11.015 6.558 1.00 96.94 89 ILE A CA 1
ATOM 683 C C . ILE A 1 89 ? 5.143 11.334 6.454 1.00 96.94 89 ILE A C 1
ATOM 685 O O . ILE A 1 89 ? 4.444 11.371 7.469 1.00 96.94 89 ILE A O 1
ATOM 689 N N . PHE A 1 90 ? 4.619 11.546 5.245 1.00 96.94 90 PHE A N 1
ATOM 690 C CA . PHE A 1 90 ? 3.196 11.831 5.039 1.00 96.94 90 PHE A CA 1
ATOM 691 C C . PHE A 1 90 ? 2.306 10.605 5.253 1.00 96.94 90 PHE A C 1
ATOM 693 O O . PHE A 1 90 ? 1.213 10.744 5.809 1.00 96.94 90 PHE A O 1
ATOM 700 N N . VAL A 1 91 ? 2.775 9.419 4.859 1.00 97.81 91 VAL A N 1
ATOM 701 C CA . VAL A 1 91 ? 2.094 8.143 5.124 1.00 97.81 91 VAL A CA 1
ATOM 702 C C . VAL A 1 91 ? 2.041 7.872 6.629 1.00 97.81 91 VAL A C 1
ATOM 704 O O . VAL A 1 91 ? 0.970 7.615 7.176 1.00 97.81 91 VAL A O 1
ATOM 707 N N . LEU A 1 92 ? 3.159 8.039 7.337 1.00 98.19 92 LEU A N 1
ATOM 708 C CA . LEU A 1 92 ? 3.217 7.906 8.793 1.00 98.19 92 LEU A CA 1
ATOM 709 C C . LEU A 1 92 ? 2.293 8.909 9.493 1.00 98.19 92 LEU A C 1
ATOM 711 O O . LEU A 1 92 ? 1.575 8.541 10.423 1.00 98.19 92 LEU A O 1
ATOM 715 N N . PHE A 1 93 ? 2.253 10.162 9.027 1.00 98.44 93 PHE A N 1
ATOM 716 C CA . PHE A 1 93 ? 1.343 11.162 9.581 1.00 98.44 93 PHE A CA 1
ATOM 717 C C . PHE A 1 93 ? -0.131 10.769 9.394 1.00 98.44 93 PHE A C 1
ATOM 719 O O . PHE A 1 93 ? -0.912 10.885 10.339 1.00 98.44 93 PHE A O 1
ATOM 726 N N . HIS A 1 94 ? -0.508 10.234 8.225 1.00 98.50 94 HIS A N 1
ATOM 727 C CA . HIS A 1 94 ? -1.841 9.659 8.011 1.00 98.50 94 HIS A CA 1
ATOM 728 C C . HIS A 1 94 ? -2.140 8.551 9.025 1.00 98.50 94 HIS A C 1
ATOM 730 O O . HIS A 1 94 ? -3.168 8.603 9.701 1.00 98.50 94 HIS A O 1
ATOM 736 N N . ASN A 1 95 ? -1.242 7.572 9.161 1.00 98.56 95 ASN A N 1
ATOM 737 C CA . ASN A 1 95 ? -1.475 6.387 9.989 1.00 98.56 95 ASN A CA 1
ATOM 738 C C . ASN A 1 95 ? -1.573 6.737 11.485 1.00 98.56 95 ASN A C 1
ATOM 740 O O . ASN A 1 95 ? -2.404 6.170 12.200 1.00 98.56 95 ASN A O 1
ATOM 744 N N . VAL A 1 96 ? -0.819 7.739 11.954 1.00 98.62 96 VAL A N 1
ATOM 745 C CA . VAL A 1 96 ? -0.961 8.292 13.314 1.00 98.62 96 VAL A CA 1
ATOM 746 C C . VAL A 1 96 ? -2.336 8.936 13.513 1.00 98.62 96 VAL A C 1
ATOM 748 O O . VAL A 1 96 ? -3.013 8.663 14.507 1.00 98.62 96 VAL A O 1
ATOM 751 N N . LEU A 1 97 ? -2.789 9.775 12.575 1.00 98.75 97 LEU A N 1
ATOM 752 C CA . LEU A 1 97 ? -4.104 10.417 12.672 1.00 98.75 97 LEU A CA 1
ATOM 753 C C . LEU A 1 97 ? -5.257 9.408 12.584 1.00 98.75 97 LEU A C 1
ATOM 755 O O . LEU A 1 97 ? -6.251 9.555 13.303 1.00 98.75 97 LEU A O 1
ATOM 759 N N . LEU A 1 98 ? -5.127 8.379 11.742 1.00 98.50 98 LEU A N 1
ATOM 760 C CA . LEU A 1 98 ? -6.092 7.287 11.643 1.00 98.50 98 LEU A CA 1
ATOM 761 C C . LEU A 1 98 ? -6.175 6.519 12.966 1.00 98.50 98 LEU A C 1
ATOM 763 O O . LEU A 1 98 ? -7.272 6.327 13.488 1.00 98.50 98 LEU A O 1
ATOM 767 N N . THR A 1 99 ? -5.029 6.173 13.557 1.00 97.25 99 THR A N 1
ATOM 768 C CA . THR A 1 99 ? -4.952 5.509 14.869 1.00 97.25 99 THR A CA 1
ATOM 769 C C . THR A 1 99 ? -5.641 6.314 15.963 1.00 97.25 99 THR A C 1
ATOM 771 O O . THR A 1 99 ? -6.445 5.772 16.727 1.00 97.25 99 THR A O 1
ATOM 774 N N . ASN A 1 100 ? -5.393 7.623 16.012 1.00 97.50 100 ASN A N 1
ATOM 775 C CA . ASN A 1 100 ? -6.045 8.512 16.970 1.00 97.50 100 ASN A CA 1
ATOM 776 C C . ASN A 1 100 ? -7.565 8.578 16.749 1.00 97.50 100 ASN A C 1
ATOM 778 O O . ASN A 1 100 ? -8.333 8.531 17.713 1.00 97.50 100 ASN A O 1
ATOM 782 N N . SER A 1 101 ? -8.005 8.645 15.489 1.00 96.19 101 SER A N 1
ATOM 783 C CA . SER A 1 101 ? -9.427 8.706 15.125 1.00 96.19 101 SER A CA 1
ATOM 784 C C . SER A 1 101 ? -10.166 7.412 15.478 1.00 96.19 101 SER A C 1
ATOM 786 O O . SER A 1 101 ? -11.219 7.468 16.108 1.00 96.19 101 SER A O 1
ATOM 788 N N . VAL A 1 102 ? -9.584 6.249 15.168 1.00 95.06 102 VAL A N 1
ATOM 789 C CA . VAL A 1 102 ? -10.123 4.928 15.540 1.00 95.06 102 VAL A CA 1
ATOM 790 C C . VAL A 1 102 ? -10.166 4.755 17.059 1.00 95.06 102 VAL A C 1
ATOM 792 O O . VAL A 1 102 ? -11.174 4.309 17.604 1.00 95.06 102 VAL A O 1
ATOM 795 N N . THR A 1 103 ? -9.113 5.172 17.769 1.00 93.88 103 THR A N 1
ATOM 796 C CA . THR A 1 103 ? -9.073 5.124 19.240 1.00 93.88 103 THR A CA 1
ATOM 797 C C . THR A 1 103 ? -10.196 5.953 19.859 1.00 93.88 103 THR A C 1
ATOM 799 O O . THR A 1 103 ? -10.820 5.525 20.831 1.00 93.88 103 THR A O 1
ATOM 802 N N . LYS A 1 104 ? -10.469 7.141 19.309 1.00 93.44 104 LYS A N 1
ATOM 803 C CA . LYS A 1 104 ? -11.580 7.987 19.749 1.00 93.44 104 LYS A CA 1
ATOM 804 C C . LYS A 1 104 ? -12.932 7.3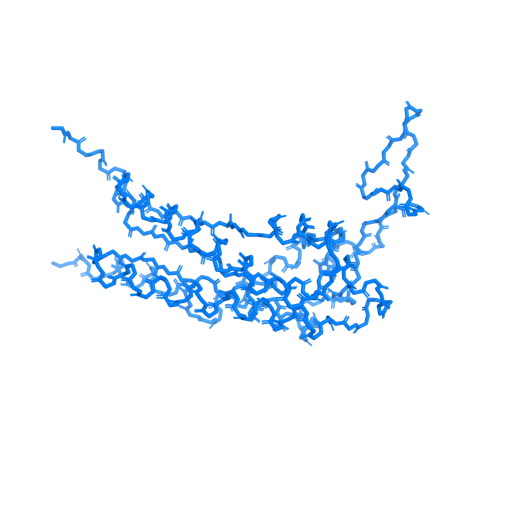29 19.454 1.00 93.44 104 LYS A C 1
ATOM 806 O O . LYS A 1 104 ? -13.750 7.219 20.363 1.00 93.44 104 LYS A O 1
ATOM 811 N N . LEU A 1 105 ? -13.128 6.836 18.232 1.00 91.69 105 LEU A N 1
ATOM 812 C CA . LEU A 1 105 ? -14.372 6.193 17.802 1.00 91.69 105 LEU A CA 1
ATOM 813 C C . LEU A 1 105 ? -14.732 4.984 18.685 1.00 91.69 105 LEU A C 1
ATOM 815 O O . LEU A 1 105 ? -15.861 4.879 19.162 1.00 91.69 105 LEU A O 1
ATOM 819 N N . ASN A 1 106 ? -13.757 4.121 18.988 1.00 90.88 106 ASN A N 1
ATOM 820 C CA . ASN A 1 106 ? -13.966 2.950 19.846 1.00 90.88 106 ASN A CA 1
ATOM 821 C C . ASN A 1 106 ? -14.330 3.326 21.296 1.00 90.88 106 ASN A C 1
ATOM 823 O O . ASN A 1 106 ? -15.094 2.610 21.943 1.00 90.88 106 ASN A O 1
ATOM 827 N N . LYS A 1 107 ? -13.825 4.457 21.818 1.00 89.62 107 LYS A N 1
ATOM 828 C CA . LYS A 1 107 ? -14.208 4.959 23.153 1.00 89.62 107 LYS A CA 1
ATOM 829 C C . LYS A 1 107 ? -15.656 5.448 23.196 1.00 89.62 107 LYS A C 1
ATOM 831 O O . LYS A 1 107 ? -16.313 5.284 24.220 1.00 89.62 107 LYS A O 1
ATOM 836 N N . GLU A 1 108 ? -16.134 6.053 22.113 1.00 86.69 108 GLU A N 1
ATOM 837 C CA . GLU A 1 108 ? -17.470 6.653 22.039 1.00 86.69 108 GLU A CA 1
ATOM 838 C C . GLU A 1 108 ? -18.564 5.608 21.764 1.00 86.69 108 GLU A C 1
ATOM 840 O O . GLU A 1 108 ? -19.614 5.654 22.401 1.00 86.69 108 GLU A O 1
ATOM 845 N N . GLN A 1 109 ? -18.312 4.640 20.874 1.00 76.88 109 GLN A N 1
ATOM 846 C CA . GLN A 1 109 ? -19.348 3.721 20.371 1.00 76.88 109 GLN A CA 1
ATOM 847 C C . GLN A 1 109 ? -19.379 2.334 21.041 1.00 76.88 109 GLN A C 1
ATOM 849 O O . GLN A 1 109 ? -20.320 1.579 20.827 1.00 76.88 109 GLN A O 1
ATOM 854 N N . ARG A 1 110 ? -18.381 1.974 21.868 1.00 68.12 110 ARG A N 1
ATOM 855 C CA . ARG A 1 110 ? -18.209 0.620 22.465 1.00 68.12 110 ARG A CA 1
ATOM 856 C C . ARG A 1 110 ? -18.108 -0.539 21.452 1.00 68.12 110 ARG A C 1
ATOM 858 O O . ARG A 1 110 ? -18.185 -1.701 21.848 1.00 68.12 110 ARG A O 1
ATOM 865 N N . ASP A 1 111 ? -17.908 -0.231 20.177 1.00 70.25 111 ASP A N 1
ATOM 866 C CA . ASP A 1 111 ? -17.694 -1.191 19.094 1.00 70.25 111 ASP A CA 1
ATOM 867 C C . ASP A 1 111 ? -16.196 -1.442 18.846 1.00 70.25 111 ASP A C 1
ATOM 869 O O . ASP A 1 111 ? -15.328 -0.788 19.429 1.00 70.25 111 ASP A O 1
ATOM 873 N N . GLN A 1 112 ? -15.884 -2.412 17.979 1.00 82.25 112 GLN A N 1
ATOM 874 C CA . GLN A 1 112 ? -14.514 -2.841 17.692 1.00 82.25 112 GLN A CA 1
ATOM 875 C C . GLN A 1 112 ? -14.124 -2.498 16.250 1.00 82.25 112 GLN A C 1
ATOM 877 O O . GLN A 1 112 ? -14.317 -3.299 15.330 1.00 82.25 112 GLN A O 1
ATOM 882 N N . VAL A 1 113 ? -13.541 -1.311 16.055 1.00 92.19 113 VAL A N 1
ATOM 883 C CA . VAL A 1 113 ? -12.751 -1.008 14.856 1.00 92.19 113 VAL A CA 1
ATOM 884 C C . VAL A 1 113 ? -11.292 -1.371 15.120 1.00 92.19 113 VAL A C 1
ATOM 886 O O . VAL A 1 113 ? -10.682 -0.857 16.059 1.00 92.19 113 VAL A O 1
ATOM 889 N N . LEU A 1 114 ? -10.727 -2.244 14.290 1.00 92.75 114 LEU A N 1
ATOM 890 C CA . LEU A 1 114 ? -9.316 -2.622 14.326 1.00 92.75 114 LEU A CA 1
ATOM 891 C C . LEU A 1 114 ? -8.574 -2.037 13.131 1.00 92.75 114 LEU A C 1
ATOM 893 O O . LEU A 1 114 ? -9.125 -1.938 12.035 1.00 92.75 114 LEU A O 1
ATOM 897 N N . ILE A 1 115 ? -7.309 -1.689 13.345 1.00 94.12 115 ILE 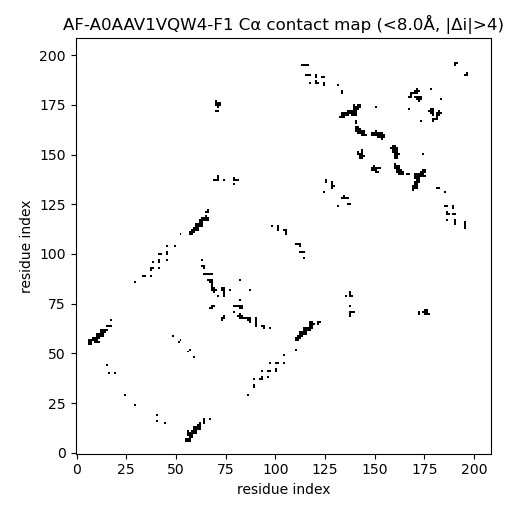A N 1
ATOM 898 C CA . ILE A 1 115 ? -6.412 -1.256 12.277 1.00 94.12 115 ILE A CA 1
ATOM 899 C C . ILE A 1 115 ? -5.606 -2.462 11.803 1.00 94.12 115 ILE A C 1
ATOM 901 O O . ILE A 1 115 ? -4.982 -3.155 12.605 1.00 94.12 115 ILE A O 1
ATOM 905 N N . LEU A 1 116 ? -5.631 -2.708 10.497 1.00 94.88 116 LEU A N 1
ATOM 906 C CA . LEU A 1 116 ? -4.760 -3.668 9.836 1.00 94.88 116 LEU A CA 1
ATOM 907 C C . LEU A 1 116 ? -3.471 -2.945 9.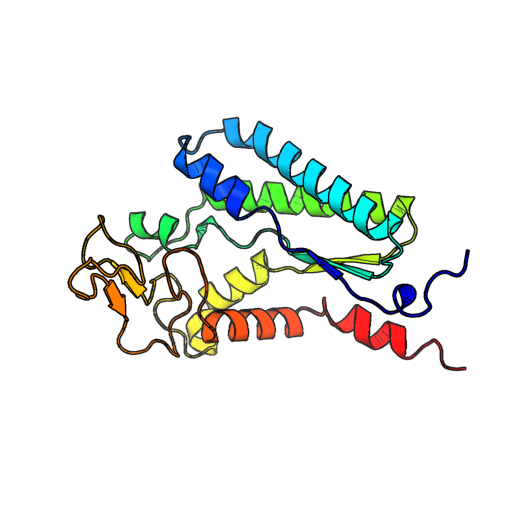434 1.00 94.88 116 LEU A C 1
ATOM 909 O O . LEU A 1 116 ? -3.520 -2.056 8.586 1.00 94.88 116 LEU A O 1
ATOM 913 N N . ASP A 1 117 ? -2.353 -3.332 10.050 1.00 94.75 117 ASP A N 1
ATOM 914 C CA . ASP A 1 117 ? -1.020 -2.742 9.848 1.00 94.75 117 ASP A CA 1
ATOM 915 C C . ASP A 1 117 ? -0.415 -3.181 8.505 1.00 94.75 117 ASP A C 1
ATOM 917 O O . ASP A 1 117 ? 0.435 -4.076 8.419 1.00 94.75 117 ASP A O 1
ATOM 921 N N . LEU A 1 118 ? 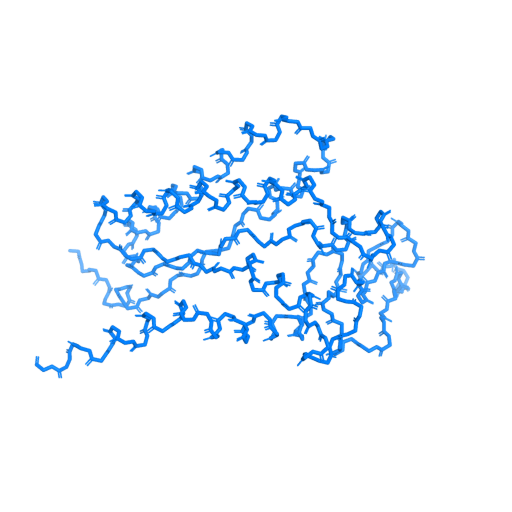-0.912 -2.588 7.423 1.00 96.94 118 LEU A N 1
ATOM 922 C CA . LEU A 1 118 ? -0.401 -2.787 6.076 1.00 96.94 118 LEU A CA 1
ATOM 923 C C . LEU A 1 118 ? 0.943 -2.086 5.915 1.00 96.94 118 LEU A C 1
ATOM 925 O O . LEU A 1 118 ? 1.836 -2.656 5.287 1.00 96.94 118 LEU A O 1
ATOM 929 N N . HIS A 1 119 ? 1.122 -0.901 6.498 1.00 97.50 119 HIS A N 1
ATOM 930 C CA . HIS A 1 119 ? 2.357 -0.136 6.372 1.00 97.50 119 HIS A CA 1
ATOM 931 C C . HIS A 1 119 ? 3.599 -0.942 6.772 1.00 97.50 119 HIS A C 1
ATOM 933 O O . HIS A 1 119 ? 4.515 -1.133 5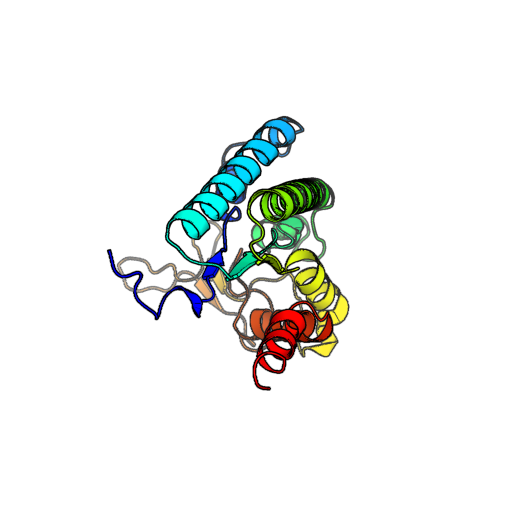.959 1.00 97.50 119 HIS A O 1
ATOM 939 N N . ASN A 1 120 ? 3.632 -1.462 8.003 1.00 96.44 120 ASN A N 1
ATOM 940 C CA . ASN A 1 120 ? 4.801 -2.191 8.486 1.00 96.44 120 ASN A CA 1
ATOM 941 C C . ASN A 1 120 ? 4.905 -3.571 7.839 1.00 96.44 120 ASN A C 1
ATOM 943 O O . ASN A 1 120 ? 6.016 -4.021 7.562 1.00 96.44 120 ASN A O 1
ATOM 947 N N . SER A 1 121 ? 3.777 -4.222 7.535 1.00 97.19 121 SER A N 1
ATOM 948 C CA . SER A 1 121 ? 3.779 -5.525 6.859 1.00 97.19 121 SER A CA 1
ATOM 949 C C . SER A 1 121 ? 4.397 -5.432 5.463 1.00 97.19 121 SER A C 1
ATOM 951 O O . SER A 1 121 ? 5.279 -6.220 5.125 1.00 97.19 121 SER A O 1
ATOM 953 N N . PHE A 1 122 ? 4.025 -4.425 4.668 1.00 98.12 122 PHE A N 1
ATOM 954 C CA . PHE A 1 122 ? 4.656 -4.169 3.372 1.00 98.12 122 PHE A CA 1
ATOM 955 C C . PHE A 1 122 ? 6.146 -3.854 3.521 1.00 98.12 122 PHE A C 1
ATOM 957 O O . PHE A 1 122 ? 6.965 -4.465 2.835 1.00 98.12 122 PHE A O 1
ATOM 964 N N . LYS A 1 123 ? 6.522 -2.945 4.431 1.00 97.69 123 LYS A N 1
ATOM 965 C CA . LYS A 1 123 ? 7.936 -2.602 4.655 1.00 97.69 123 LYS A CA 1
ATOM 966 C C . LYS A 1 123 ? 8.770 -3.801 5.103 1.00 97.69 123 LYS A C 1
ATOM 968 O O . LYS A 1 123 ? 9.903 -3.951 4.644 1.00 97.69 123 LYS A O 1
ATOM 973 N N . SER A 1 124 ? 8.214 -4.670 5.946 1.00 97.38 124 SER A N 1
ATOM 974 C CA . SER A 1 124 ? 8.859 -5.912 6.377 1.00 97.38 124 SER A CA 1
ATOM 975 C C . SER A 1 124 ? 9.120 -6.837 5.189 1.00 97.38 124 SER A C 1
ATOM 977 O O . SER A 1 124 ? 10.251 -7.296 5.016 1.00 97.38 124 SER A O 1
ATOM 979 N N . VAL A 1 125 ? 8.124 -7.049 4.318 1.00 98.00 125 VAL A N 1
ATOM 980 C CA . VAL A 1 125 ? 8.309 -7.876 3.116 1.00 98.00 125 VAL A CA 1
ATOM 981 C C . VAL A 1 125 ? 9.313 -7.252 2.157 1.00 98.00 125 VAL A C 1
ATOM 983 O O . VAL A 1 125 ? 10.193 -7.958 1.684 1.00 98.00 125 VAL A O 1
ATOM 986 N N . ILE A 1 126 ? 9.224 -5.952 1.874 1.00 98.06 126 ILE A N 1
ATOM 987 C CA . ILE A 1 126 ? 10.141 -5.279 0.942 1.00 98.06 126 ILE A CA 1
ATOM 988 C C . ILE A 1 126 ? 11.586 -5.415 1.436 1.00 98.06 126 ILE A C 1
ATOM 990 O O . ILE A 1 126 ? 12.466 -5.824 0.675 1.00 98.06 126 ILE A O 1
ATOM 994 N N . LYS A 1 127 ? 11.822 -5.153 2.728 1.00 97.25 127 LYS A N 1
ATOM 995 C CA . LYS A 1 127 ? 13.144 -5.272 3.357 1.00 97.25 127 LYS A CA 1
ATOM 996 C C . LYS A 1 127 ? 13.669 -6.710 3.360 1.00 97.25 127 LYS A C 1
ATOM 998 O O . LYS A 1 127 ? 14.862 -6.916 3.168 1.00 97.25 127 LYS A O 1
ATOM 1003 N N . ASN A 1 128 ? 12.793 -7.691 3.574 1.00 97.06 128 ASN A N 1
ATOM 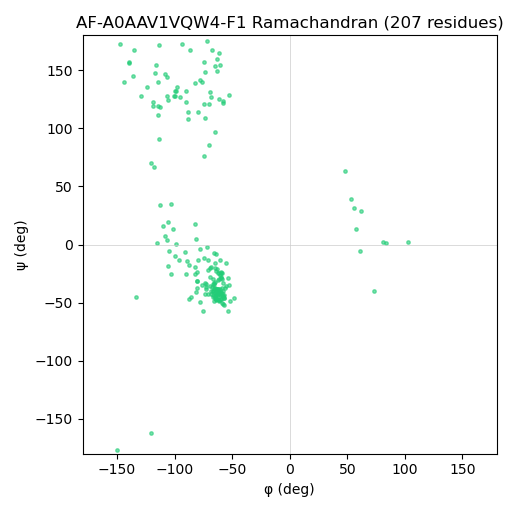1004 C CA . ASN A 1 128 ? 13.146 -9.106 3.727 1.00 97.06 128 ASN A CA 1
ATOM 1005 C C . ASN A 1 128 ? 12.626 -9.969 2.563 1.00 97.06 128 ASN A C 1
ATOM 1007 O O . ASN A 1 128 ? 12.228 -11.118 2.757 1.00 97.06 128 ASN A O 1
ATOM 1011 N N . SER A 1 129 ? 12.596 -9.412 1.352 1.00 96.75 129 SER A N 1
ATOM 1012 C CA . SER A 1 129 ? 11.914 -9.997 0.185 1.00 96.75 129 SER A CA 1
ATOM 1013 C C . SER A 1 129 ? 12.460 -11.365 -0.230 1.00 96.75 129 SER A C 1
ATOM 1015 O O . SER A 1 129 ? 11.697 -12.233 -0.662 1.00 96.75 129 SER A O 1
ATOM 1017 N N . SER A 1 130 ? 13.748 -11.616 0.009 1.00 95.50 130 SER A N 1
ATOM 1018 C CA . SER A 1 130 ? 14.383 -12.918 -0.216 1.00 95.50 130 SER A CA 1
ATOM 1019 C C . SER A 1 130 ? 13.723 -14.056 0.573 1.00 95.50 130 SER A C 1
ATOM 1021 O O . SER A 1 130 ? 13.600 -15.158 0.042 1.00 95.50 130 SER A O 1
ATOM 1023 N N . ASN A 1 131 ? 13.201 -13.795 1.778 1.00 96.12 131 ASN A N 1
ATOM 1024 C CA . ASN A 1 131 ? 12.480 -14.793 2.587 1.00 96.12 131 ASN A CA 1
ATOM 1025 C C . ASN A 1 131 ? 11.171 -15.261 1.930 1.00 96.12 131 ASN A C 1
ATOM 1027 O O . ASN A 1 131 ? 10.598 -16.275 2.328 1.00 96.12 131 ASN A O 1
ATOM 1031 N N . TYR A 1 132 ? 10.693 -14.514 0.936 1.00 95.62 132 TYR A N 1
ATOM 1032 C CA . TYR A 1 132 ? 9.460 -14.766 0.202 1.00 95.62 132 TYR A CA 1
ATOM 1033 C C . TYR A 1 132 ? 9.705 -15.250 -1.230 1.00 95.62 132 TYR A C 1
ATOM 1035 O O . TYR A 1 132 ? 8.750 -15.380 -1.992 1.00 95.62 132 TYR A O 1
ATOM 1043 N N . ASN A 1 133 ? 10.962 -15.538 -1.595 1.00 95.69 133 ASN A N 1
ATOM 1044 C CA . ASN A 1 133 ? 11.390 -15.790 -2.976 1.00 95.69 133 ASN A CA 1
ATOM 1045 C C . ASN A 1 133 ? 11.032 -14.634 -3.921 1.00 95.69 133 ASN A C 1
ATOM 1047 O O . ASN A 1 133 ? 10.749 -14.858 -5.096 1.00 95.69 133 ASN A O 1
ATOM 1051 N N . ILE A 1 134 ? 11.017 -13.406 -3.397 1.00 96.94 134 ILE A N 1
ATOM 1052 C CA . ILE A 1 134 ? 10.717 -12.203 -4.162 1.00 96.94 134 ILE A CA 1
ATOM 1053 C C . ILE A 1 134 ? 12.024 -11.518 -4.536 1.00 96.94 134 ILE A C 1
ATOM 1055 O O . ILE A 1 134 ? 12.860 -11.243 -3.674 1.00 96.94 134 ILE A O 1
ATOM 1059 N N . GLN A 1 135 ? 12.189 -11.232 -5.824 1.00 90.06 135 GLN A N 1
ATOM 1060 C CA . GLN A 1 135 ? 13.345 -10.507 -6.348 1.00 90.06 135 GLN A CA 1
ATOM 1061 C C . GLN A 1 135 ? 12.936 -9.093 -6.744 1.00 90.06 135 GLN A C 1
ATOM 1063 O O . GLN A 1 135 ? 11.834 -8.886 -7.247 1.00 90.06 135 GLN A O 1
ATOM 1068 N N . ASN A 1 136 ? 13.837 -8.128 -6.531 1.00 91.75 136 ASN A N 1
ATOM 1069 C CA . ASN A 1 136 ? 13.642 -6.722 -6.897 1.00 91.75 136 ASN A CA 1
ATOM 1070 C C . ASN A 1 136 ? 12.266 -6.185 -6.444 1.00 91.75 136 ASN A C 1
ATOM 1072 O O . ASN A 1 136 ? 11.433 -5.832 -7.278 1.00 91.75 136 ASN A O 1
ATOM 1076 N N . PRO A 1 137 ? 11.994 -6.130 -5.126 1.00 97.06 137 PRO A N 1
ATOM 1077 C CA . PRO A 1 137 ? 10.649 -5.907 -4.582 1.00 97.06 137 PRO A CA 1
ATOM 1078 C C . PRO A 1 137 ? 10.036 -4.538 -4.914 1.00 97.06 137 PRO A C 1
ATOM 1080 O O . PRO A 1 137 ? 8.870 -4.312 -4.614 1.00 97.06 137 PRO A O 1
ATOM 1083 N N . LEU A 1 138 ? 10.804 -3.624 -5.506 1.00 98.19 138 LEU A N 1
ATOM 1084 C CA . LEU A 1 138 ? 10.359 -2.293 -5.923 1.00 98.19 138 LEU A CA 1
ATOM 1085 C C . LEU A 1 138 ? 10.166 -2.176 -7.443 1.00 98.19 138 LEU A C 1
ATOM 1087 O O . LEU A 1 138 ? 9.698 -1.141 -7.912 1.00 98.19 138 LEU A O 1
ATOM 1091 N N . THR A 1 139 ? 10.524 -3.207 -8.212 1.00 97.81 139 THR A N 1
ATOM 1092 C CA . THR A 1 139 ? 10.419 -3.213 -9.675 1.00 97.81 139 THR A CA 1
ATOM 1093 C C . THR A 1 139 ? 9.046 -3.748 -10.096 1.00 97.81 139 THR A C 1
ATOM 1095 O O . THR A 1 139 ? 8.626 -4.801 -9.606 1.00 97.81 139 THR A O 1
ATOM 1098 N N . PRO A 1 140 ? 8.331 -3.067 -11.009 1.00 97.88 140 PRO A N 1
ATOM 1099 C CA . PRO A 1 140 ? 7.052 -3.543 -11.519 1.00 97.88 140 PRO A CA 1
ATOM 1100 C C . PRO A 1 140 ? 7.273 -4.667 -12.538 1.00 97.88 140 PRO A C 1
ATOM 1102 O O . PRO A 1 140 ? 8.169 -4.585 -13.379 1.00 97.88 140 PRO A O 1
ATOM 1105 N N . CYS A 1 141 ? 6.441 -5.708 -12.506 1.00 98.06 141 CYS A N 1
ATOM 1106 C CA . CYS A 1 141 ? 6.534 -6.786 -13.489 1.00 98.06 141 CYS A CA 1
ATOM 1107 C C . CYS A 1 141 ? 5.962 -6.390 -14.856 1.00 98.06 141 CYS A C 1
ATOM 1109 O O . CYS A 1 141 ? 6.458 -6.827 -15.888 1.00 98.06 141 CYS A O 1
ATOM 1111 N N . CYS A 1 142 ? 4.912 -5.579 -14.880 1.00 98.06 142 CYS A N 1
ATOM 1112 C CA . CYS A 1 142 ? 4.169 -5.212 -16.068 1.00 98.06 142 CYS A CA 1
ATOM 1113 C C . CYS A 1 142 ? 4.246 -3.703 -16.299 1.00 98.06 142 CYS A C 1
ATOM 1115 O O . CYS A 1 142 ? 3.800 -2.906 -15.473 1.00 98.06 142 CYS A O 1
ATOM 1117 N N . VAL A 1 143 ? 4.799 -3.308 -17.444 1.00 97.50 143 VAL A N 1
ATOM 1118 C CA . VAL A 1 143 ? 5.024 -1.902 -17.812 1.00 97.50 143 VAL A CA 1
ATOM 1119 C C . VAL A 1 143 ? 4.708 -1.665 -19.278 1.00 97.50 143 VAL A C 1
ATOM 1121 O O . VAL A 1 143 ? 4.768 -2.591 -20.088 1.00 97.50 143 VAL A O 1
ATOM 1124 N N . GLY A 1 144 ? 4.395 -0.421 -19.638 1.00 97.00 144 GLY A N 1
ATOM 1125 C CA . GLY A 1 144 ? 4.300 -0.022 -21.038 1.00 97.00 144 GLY A CA 1
ATOM 1126 C C . GLY A 1 144 ? 5.621 -0.216 -21.784 1.00 97.00 144 GLY A C 1
ATOM 1127 O O . GLY A 1 144 ? 6.702 -0.185 -21.198 1.00 97.00 144 GLY A O 1
ATOM 1128 N N . VAL A 1 145 ? 5.550 -0.397 -23.103 1.00 96.56 145 VAL A N 1
ATOM 1129 C CA . VAL A 1 145 ? 6.753 -0.434 -23.963 1.00 96.56 145 VAL A CA 1
ATOM 1130 C C . VAL A 1 145 ? 7.454 0.928 -24.058 1.00 96.56 145 VAL A C 1
ATOM 1132 O O . VAL A 1 145 ? 8.630 0.985 -24.410 1.00 96.56 145 VAL A O 1
ATOM 1135 N N . SER A 1 146 ? 6.736 2.005 -23.739 1.00 93.94 146 SER A N 1
ATOM 1136 C CA . SER A 1 146 ? 7.218 3.378 -23.581 1.00 93.94 146 SER A CA 1
ATOM 1137 C C . SER A 1 146 ? 6.374 4.082 -22.509 1.00 93.94 146 SER A C 1
ATOM 1139 O O . SER A 1 146 ? 5.359 3.540 -22.071 1.00 93.94 146 SER A O 1
ATOM 1141 N N . GLY A 1 147 ? 6.761 5.299 -22.109 1.00 89.50 147 GLY A N 1
ATOM 1142 C CA . GLY A 1 147 ? 6.024 6.090 -21.111 1.00 89.50 147 GLY A CA 1
ATOM 1143 C C . GLY A 1 147 ? 4.622 6.550 -21.540 1.00 89.50 147 GLY A C 1
ATOM 1144 O O . GLY A 1 147 ? 3.890 7.092 -20.721 1.00 89.50 147 GLY A O 1
ATOM 1145 N N . GLU A 1 148 ? 4.241 6.337 -22.801 1.00 94.12 148 GLU A N 1
ATOM 1146 C CA . GLU A 1 148 ? 2.894 6.628 -23.316 1.00 94.12 148 GLU A CA 1
ATOM 1147 C C . GLU A 1 148 ? 1.889 5.512 -23.000 1.00 94.12 148 GLU A C 1
ATOM 1149 O O . GLU A 1 148 ? 0.678 5.729 -23.045 1.00 94.12 148 GLU A O 1
ATOM 1154 N N . TYR A 1 149 ? 2.382 4.313 -22.685 1.00 96.62 149 TYR A N 1
ATOM 1155 C CA . TYR A 1 149 ? 1.567 3.123 -22.478 1.00 96.62 149 TYR A CA 1
ATOM 1156 C C . TYR A 1 149 ? 1.682 2.625 -21.040 1.00 96.62 149 TYR A C 1
ATOM 1158 O O . TYR A 1 149 ? 2.687 2.817 -20.361 1.00 96.62 149 TYR A O 1
ATOM 1166 N N . ASN A 1 150 ? 0.649 1.920 -20.592 1.00 95.38 150 ASN A N 1
ATOM 1167 C CA . ASN A 1 150 ? 0.588 1.306 -19.273 1.00 95.38 150 ASN A CA 1
ATOM 1168 C C . ASN A 1 150 ? 0.571 -0.221 -19.393 1.00 95.38 150 ASN A C 1
ATOM 1170 O O . ASN A 1 150 ? 0.430 -0.786 -20.482 1.00 95.38 150 ASN A O 1
ATOM 1174 N N . CYS A 1 151 ? 0.682 -0.905 -18.253 1.00 96.62 151 CYS A N 1
ATOM 1175 C CA . CYS A 1 151 ? 0.396 -2.333 -18.198 1.00 96.62 151 CYS A CA 1
ATOM 1176 C C . CYS A 1 151 ? -0.995 -2.617 -18.793 1.00 96.62 151 CYS A C 1
ATOM 1178 O O . CYS A 1 151 ? -1.977 -1.980 -18.418 1.00 96.62 151 CYS A O 1
ATOM 1180 N N . GLY A 1 152 ? -1.074 -3.565 -19.728 1.00 95.25 152 GLY A N 1
ATOM 1181 C CA . GLY A 1 152 ? -2.330 -3.941 -20.379 1.00 95.25 152 GLY A CA 1
ATOM 1182 C C . GLY A 1 152 ? -2.779 -3.029 -21.525 1.00 95.25 152 GLY A C 1
ATOM 1183 O O . GLY A 1 152 ? -3.823 -3.301 -22.110 1.00 95.25 152 GLY A O 1
ATOM 1184 N N . SER A 1 153 ? -2.019 -1.989 -21.897 1.00 97.31 153 SER A N 1
ATOM 1185 C CA . SER A 1 153 ? -2.339 -1.170 -23.073 1.00 97.31 153 SER A CA 1
ATOM 1186 C C . SER A 1 153 ? -2.314 -1.997 -24.362 1.00 97.31 153 SER A C 1
ATOM 1188 O O . SER A 1 153 ? -1.305 -2.617 -24.704 1.00 97.31 153 SER A O 1
ATOM 1190 N N . VAL A 1 154 ? -3.419 -1.965 -25.104 1.00 96.94 154 VAL A N 1
ATOM 1191 C CA . VAL A 1 154 ? -3.575 -2.587 -26.424 1.00 96.94 154 VAL A CA 1
ATOM 1192 C C . VAL A 1 154 ? -4.137 -1.526 -27.363 1.00 96.94 154 VAL A C 1
ATOM 1194 O O . VAL A 1 154 ? -5.116 -0.869 -27.018 1.00 96.94 154 VAL A O 1
ATOM 1197 N N . VAL A 1 155 ? -3.489 -1.320 -28.507 1.00 95.62 155 VAL A N 1
ATOM 1198 C CA . VAL A 1 155 ? -3.951 -0.367 -29.533 1.00 95.62 155 VAL A CA 1
ATOM 1199 C C . VAL A 1 155 ? -4.960 -1.032 -30.477 1.00 95.62 155 VAL A C 1
ATOM 1201 O O . VAL A 1 155 ? -5.088 -2.254 -30.482 1.00 95.62 155 VAL A O 1
ATOM 1204 N N . ASP A 1 156 ? -5.664 -0.244 -31.291 1.00 96.38 156 ASP A N 1
ATOM 1205 C CA . ASP A 1 156 ? -6.823 -0.685 -32.091 1.00 96.38 156 ASP A CA 1
ATOM 1206 C C . ASP A 1 156 ? -6.571 -1.906 -32.993 1.00 96.38 156 ASP A C 1
ATOM 1208 O O . ASP A 1 156 ? -7.480 -2.693 -33.250 1.00 96.38 156 ASP A O 1
ATOM 1212 N N . ASN A 1 157 ? -5.334 -2.105 -33.456 1.00 95.88 157 ASN A N 1
ATOM 1213 C CA . ASN A 1 157 ? -4.950 -3.260 -34.275 1.00 95.88 157 ASN A CA 1
ATOM 1214 C C . ASN A 1 157 ? -4.674 -4.545 -33.457 1.00 95.88 157 ASN A C 1
ATOM 1216 O O . ASN A 1 157 ? -4.236 -5.546 -34.021 1.00 95.88 157 ASN A O 1
ATOM 1220 N N . GLY A 1 158 ? -4.890 -4.522 -32.138 1.00 95.94 158 GLY A N 1
ATOM 1221 C CA . GLY A 1 158 ? -4.639 -5.636 -31.222 1.00 95.94 158 GLY A CA 1
ATOM 1222 C C . GLY A 1 158 ? -3.188 -5.763 -30.742 1.00 95.94 158 GLY A C 1
ATOM 1223 O O . GLY A 1 158 ? -2.875 -6.685 -29.985 1.00 95.94 158 GLY A O 1
ATOM 1224 N N . GLU A 1 159 ? -2.286 -4.864 -31.149 1.00 97.31 159 GLU A N 1
ATOM 1225 C CA . GLU A 1 159 ? -0.891 -4.893 -30.715 1.00 97.31 159 GLU A CA 1
ATOM 1226 C C . GLU A 1 159 ? -0.772 -4.548 -29.223 1.00 97.31 159 GLU A C 1
ATOM 1228 O O . GLU A 1 159 ? -1.237 -3.508 -28.748 1.00 97.31 159 GLU A O 1
ATOM 1233 N N . LYS A 1 160 ? -0.093 -5.424 -28.477 1.00 97.88 160 LYS A N 1
ATOM 1234 C CA . LYS A 1 160 ? 0.217 -5.216 -27.062 1.00 97.88 160 LYS A CA 1
ATOM 1235 C C . LYS A 1 160 ? 1.335 -4.187 -26.923 1.00 97.88 160 LYS A C 1
ATOM 1237 O O . LYS A 1 160 ? 2.454 -4.416 -27.372 1.00 97.88 160 LYS A O 1
ATOM 1242 N N . LYS A 1 161 ? 1.055 -3.090 -26.224 1.00 98.00 161 LYS A N 1
ATOM 1243 C CA . LYS A 1 161 ? 2.018 -2.025 -25.910 1.00 98.00 161 LYS A CA 1
ATOM 1244 C C . LYS A 1 161 ? 2.511 -2.102 -24.467 1.00 98.00 161 LYS A C 1
ATOM 1246 O O . LYS A 1 161 ? 2.794 -1.088 -23.837 1.00 98.00 161 LYS A O 1
ATOM 1251 N N . TYR A 1 162 ? 2.656 -3.318 -23.952 1.00 98.06 162 TYR A N 1
ATOM 1252 C CA . TYR A 1 162 ? 3.203 -3.589 -22.628 1.00 98.06 162 TYR A CA 1
ATOM 1253 C C . TYR A 1 162 ? 4.126 -4.807 -22.655 1.00 98.06 162 TYR A C 1
ATOM 1255 O O . TYR A 1 162 ? 4.021 -5.670 -23.528 1.00 98.06 162 TYR A O 1
ATOM 1263 N N . LYS A 1 163 ? 5.024 -4.877 -21.678 1.00 97.44 163 LYS A N 1
ATOM 1264 C CA . LYS A 1 163 ? 5.883 -6.027 -21.397 1.00 97.44 163 LYS A CA 1
ATOM 1265 C C . LYS A 1 163 ? 5.545 -6.564 -20.017 1.00 97.44 163 LYS A C 1
ATOM 1267 O O . LYS A 1 163 ? 5.177 -5.794 -19.135 1.00 97.44 163 LYS A O 1
ATOM 1272 N N . VAL A 1 164 ? 5.678 -7.873 -19.859 1.00 97.69 164 VAL A N 1
ATOM 1273 C CA . VAL A 1 164 ? 5.603 -8.569 -18.573 1.00 97.69 164 VAL A CA 1
ATOM 1274 C C . VAL A 1 164 ? 6.986 -9.154 -18.306 1.00 97.69 164 VAL A C 1
ATOM 1276 O O . VAL A 1 164 ? 7.638 -9.613 -19.242 1.00 97.69 164 VAL A O 1
ATOM 1279 N N . CYS A 1 165 ? 7.439 -9.089 -17.061 1.00 96.44 165 CYS A N 1
ATOM 1280 C CA . CYS A 1 165 ? 8.704 -9.646 -16.611 1.00 96.44 165 CYS A CA 1
ATOM 1281 C C . CYS A 1 165 ? 8.738 -11.173 -16.774 1.00 96.44 165 CYS A C 1
ATOM 1283 O O . CYS A 1 165 ? 7.691 -11.819 -16.840 1.00 96.44 165 CYS A O 1
ATOM 1285 N N . ASP A 1 166 ? 9.940 -11.748 -16.796 1.00 96.38 166 ASP A N 1
ATOM 1286 C CA . ASP A 1 166 ? 10.124 -13.184 -17.043 1.00 96.38 166 ASP A CA 1
ATOM 1287 C C . ASP A 1 166 ? 9.541 -14.058 -15.918 1.00 96.38 166 ASP A C 1
ATOM 1289 O O . ASP A 1 166 ? 8.993 -15.128 -16.176 1.00 96.38 166 ASP A O 1
ATOM 1293 N N . GLU A 1 167 ? 9.588 -13.573 -14.672 1.00 94.94 167 GLU A N 1
ATOM 1294 C CA . GLU A 1 167 ? 9.172 -14.317 -13.477 1.00 94.94 167 GLU A CA 1
ATOM 1295 C C . GLU A 1 167 ? 8.038 -13.603 -12.705 1.00 94.94 167 GLU A C 1
ATOM 1297 O O . GLU A 1 167 ? 8.221 -13.118 -11.585 1.00 94.94 167 GLU A O 1
ATOM 1302 N N . PRO A 1 168 ? 6.804 -13.546 -13.246 1.00 94.50 168 PRO A N 1
ATOM 1303 C CA . PRO A 1 168 ? 5.694 -12.814 -12.624 1.00 94.50 168 PRO A CA 1
ATOM 1304 C C . PRO A 1 168 ? 5.255 -13.392 -11.272 1.00 94.50 168 PRO A C 1
ATOM 1306 O O . PRO A 1 168 ? 4.619 -12.706 -1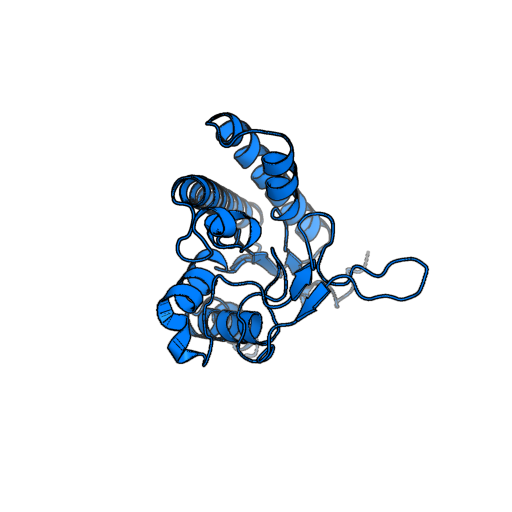0.473 1.00 94.50 168 PRO A O 1
ATOM 1309 N N . LYS A 1 169 ? 5.591 -14.659 -10.997 1.00 94.56 169 LYS A N 1
ATOM 1310 C CA . LYS A 1 169 ? 5.269 -15.344 -9.737 1.00 94.56 169 LYS A CA 1
ATOM 1311 C C . LYS A 1 169 ? 6.223 -14.990 -8.591 1.00 94.56 169 LYS A C 1
ATOM 1313 O O . LYS A 1 169 ? 5.901 -15.317 -7.452 1.00 94.56 169 LYS A O 1
ATOM 1318 N N . SER A 1 170 ? 7.357 -14.349 -8.875 1.00 95.62 170 SER A N 1
ATOM 1319 C CA . SER A 1 170 ? 8.340 -13.892 -7.880 1.00 95.62 170 SER A CA 1
ATOM 1320 C C . SER A 1 170 ? 8.469 -12.364 -7.823 1.00 95.62 170 SER A C 1
ATOM 1322 O O . SER A 1 170 ? 9.247 -11.838 -7.030 1.00 95.62 170 SER A O 1
ATOM 1324 N N . ALA A 1 171 ? 7.692 -11.623 -8.616 1.00 97.38 171 ALA A N 1
ATOM 1325 C CA . ALA A 1 171 ? 7.634 -10.169 -8.525 1.00 97.38 171 ALA A CA 1
ATOM 1326 C C . ALA A 1 171 ? 6.762 -9.718 -7.342 1.00 97.38 171 ALA A C 1
ATOM 1328 O O . ALA A 1 171 ? 5.710 -10.306 -7.087 1.00 97.38 171 ALA A O 1
ATOM 1329 N N . PHE A 1 172 ? 7.157 -8.650 -6.640 1.00 98.44 172 PHE A N 1
ATOM 1330 C CA . PHE A 1 172 ? 6.315 -8.052 -5.593 1.00 98.44 172 PHE A CA 1
ATOM 1331 C C . PHE A 1 172 ? 5.200 -7.195 -6.193 1.00 98.44 172 PHE A C 1
ATOM 1333 O O . PHE A 1 172 ? 4.041 -7.378 -5.832 1.00 98.44 172 PHE A O 1
ATOM 1340 N N . TYR A 1 173 ? 5.538 -6.297 -7.125 1.00 98.56 173 TYR A N 1
ATOM 1341 C CA . TYR A 1 173 ? 4.593 -5.415 -7.810 1.00 98.56 173 TYR A CA 1
ATOM 1342 C C . TYR A 1 173 ? 4.222 -5.950 -9.193 1.00 98.56 173 TYR A C 1
ATOM 1344 O O . TYR A 1 173 ? 5.082 -6.341 -9.984 1.00 98.56 173 TYR A O 1
ATOM 1352 N N . TRP A 1 174 ? 2.921 -5.975 -9.483 1.00 98.31 174 TRP A N 1
ATOM 1353 C CA . TRP A 1 174 ? 2.399 -6.302 -10.803 1.00 98.31 174 TRP A CA 1
ATOM 1354 C C . TRP A 1 174 ? 2.591 -5.129 -11.752 1.00 98.31 174 TRP A C 1
ATOM 1356 O O . TRP A 1 174 ? 3.259 -5.285 -12.762 1.00 98.31 174 TRP A O 1
ATOM 1366 N N . ASP A 1 175 ? 2.055 -3.961 -11.411 1.00 97.31 175 ASP A N 1
ATOM 1367 C CA . ASP A 1 175 ? 2.199 -2.724 -12.178 1.00 97.31 175 ASP A CA 1
ATOM 1368 C C . ASP A 1 175 ? 2.869 -1.642 -11.315 1.00 97.31 175 ASP A C 1
ATOM 1370 O O . ASP A 1 175 ? 3.502 -1.943 -10.304 1.00 97.31 175 ASP A O 1
ATOM 1374 N N . VAL A 1 176 ? 2.757 -0.372 -11.708 1.00 96.69 176 VAL A N 1
ATOM 1375 C CA . VAL A 1 176 ? 3.410 0.736 -11.000 1.00 96.69 176 VAL A CA 1
ATOM 1376 C C . VAL A 1 176 ? 2.790 1.093 -9.639 1.00 96.69 176 VAL A C 1
ATOM 1378 O O . VAL A 1 176 ? 3.309 1.973 -8.952 1.00 96.69 176 VAL A O 1
ATOM 1381 N N . VAL A 1 177 ? 1.713 0.421 -9.229 1.00 96.50 177 VAL A N 1
ATOM 1382 C CA . VAL A 1 177 ? 0.988 0.667 -7.972 1.00 96.50 177 VAL A CA 1
ATOM 1383 C C . VAL A 1 177 ? 0.685 -0.631 -7.219 1.00 96.50 177 VAL A C 1
ATOM 1385 O O . VAL A 1 177 ? 0.855 -0.700 -6.003 1.00 96.50 177 VAL A O 1
ATOM 1388 N N . HIS A 1 178 ? 0.212 -1.662 -7.915 1.00 97.38 178 HIS A N 1
ATOM 1389 C CA . HIS A 1 178 ? -0.450 -2.807 -7.300 1.00 97.38 178 HIS A CA 1
ATOM 1390 C C . HIS A 1 178 ? 0.497 -3.993 -7.098 1.00 97.38 178 HIS A C 1
ATOM 1392 O O . HIS A 1 178 ? 1.225 -4.357 -8.025 1.00 97.38 178 HIS A O 1
ATOM 1398 N N . PRO A 1 179 ? 0.466 -4.662 -5.931 1.00 98.06 179 PRO A N 1
ATOM 1399 C CA . PRO A 1 179 ? 1.192 -5.909 -5.721 1.00 98.06 179 PRO A CA 1
ATOM 1400 C C . PRO A 1 179 ? 0.676 -7.058 -6.594 1.00 98.06 179 PRO A C 1
ATOM 1402 O O . PRO A 1 179 ? -0.502 -7.116 -6.950 1.00 98.06 179 PRO A O 1
ATOM 1405 N N . THR A 1 180 ? 1.543 -8.021 -6.888 1.00 98.00 180 THR A N 1
ATOM 1406 C CA . THR A 1 180 ? 1.150 -9.316 -7.454 1.00 98.00 180 THR A CA 1
ATOM 1407 C C . THR A 1 180 ? 0.447 -10.181 -6.402 1.00 98.00 180 THR A C 1
ATOM 1409 O O . THR A 1 180 ? 0.429 -9.878 -5.205 1.00 98.00 180 THR A O 1
ATOM 1412 N N . GLN A 1 181 ? -0.056 -11.344 -6.825 1.00 97.06 181 GLN A N 1
ATOM 1413 C CA . GLN A 1 181 ? -0.497 -12.389 -5.898 1.00 97.06 181 GLN A CA 1
ATOM 1414 C C . GLN A 1 181 ? 0.615 -12.819 -4.922 1.00 97.06 181 GLN A C 1
ATOM 1416 O O . GLN A 1 181 ? 0.329 -13.085 -3.755 1.00 97.06 181 GLN A O 1
ATOM 1421 N N . ALA A 1 182 ? 1.873 -12.888 -5.373 1.00 97.19 182 ALA A N 1
ATOM 1422 C CA . ALA A 1 182 ? 3.003 -13.242 -4.516 1.00 97.19 182 ALA A CA 1
ATOM 1423 C C . ALA A 1 182 ? 3.291 -12.144 -3.482 1.00 97.19 182 ALA A C 1
ATOM 1425 O O . ALA A 1 182 ? 3.466 -12.456 -2.303 1.00 97.19 182 ALA A O 1
ATOM 1426 N N . GLY A 1 183 ? 3.243 -10.873 -3.899 1.00 98.00 183 GLY A N 1
ATOM 1427 C CA . GLY A 1 183 ? 3.365 -9.720 -3.006 1.00 98.00 183 GLY A CA 1
ATOM 1428 C C . GLY A 1 183 ? 2.289 -9.719 -1.918 1.00 98.00 183 GLY A C 1
ATOM 1429 O O . GLY A 1 183 ? 2.611 -9.695 -0.731 1.00 98.00 183 GLY A O 1
ATOM 1430 N N . TRP A 1 184 ? 1.013 -9.864 -2.296 1.00 97.75 184 TRP A N 1
ATOM 1431 C CA . TRP A 1 184 ? -0.086 -9.950 -1.326 1.00 97.75 184 TRP A CA 1
ATOM 1432 C C . TRP A 1 184 ? 0.024 -11.156 -0.394 1.00 97.75 184 TRP A C 1
ATOM 1434 O O . TRP A 1 184 ? -0.221 -11.022 0.804 1.00 97.75 184 TRP A O 1
ATOM 1444 N N . LYS A 1 185 ? 0.427 -12.326 -0.905 1.00 97.50 185 LYS A N 1
ATOM 1445 C CA . LYS A 1 185 ? 0.644 -13.518 -0.072 1.00 97.50 185 LYS A CA 1
ATOM 1446 C C . LYS A 1 185 ? 1.735 -13.278 0.974 1.00 97.50 185 LYS A C 1
ATOM 1448 O O . LYS A 1 185 ? 1.569 -13.671 2.124 1.00 97.50 185 LYS A O 1
ATOM 1453 N N . ALA A 1 186 ? 2.831 -12.629 0.593 1.00 97.44 186 ALA A N 1
ATOM 1454 C CA . ALA A 1 186 ? 3.907 -12.292 1.516 1.00 97.44 186 ALA A CA 1
ATOM 1455 C C . ALA A 1 186 ? 3.449 -11.290 2.590 1.00 97.44 186 ALA A C 1
ATOM 1457 O O . ALA A 1 186 ? 3.689 -11.518 3.774 1.00 97.44 186 ALA A O 1
ATOM 1458 N N . VAL A 1 187 ? 2.722 -10.236 2.200 1.00 97.12 187 VAL A N 1
ATOM 1459 C CA . VAL A 1 187 ? 2.157 -9.253 3.145 1.00 97.12 187 VAL A CA 1
ATOM 1460 C C . VAL A 1 187 ? 1.190 -9.922 4.116 1.00 97.12 187 VAL A C 1
ATOM 1462 O O . VAL A 1 187 ? 1.245 -9.677 5.318 1.00 97.12 187 VAL A O 1
ATOM 1465 N N . PHE A 1 188 ? 0.326 -10.805 3.618 1.00 95.00 188 PHE A N 1
ATOM 1466 C CA . PHE A 1 188 ? -0.610 -11.543 4.458 1.00 95.00 188 PHE A CA 1
ATOM 1467 C C . PHE A 1 188 ? 0.102 -12.445 5.476 1.00 95.00 188 PHE A C 1
ATOM 1469 O O . PHE A 1 188 ? -0.317 -12.510 6.629 1.00 95.00 188 PHE A O 1
ATOM 1476 N N . ASN A 1 189 ? 1.210 -13.086 5.092 1.00 94.12 189 ASN A N 1
ATOM 1477 C CA . ASN A 1 189 ? 2.018 -13.874 6.024 1.00 94.12 189 ASN A CA 1
ATOM 1478 C C . ASN A 1 189 ? 2.619 -13.009 7.150 1.00 94.12 189 ASN A C 1
ATOM 1480 O O . ASN A 1 189 ? 2.660 -13.455 8.294 1.00 94.12 189 ASN A O 1
ATOM 1484 N N . GLU A 1 190 ? 3.058 -11.779 6.859 1.00 93.56 190 GLU A N 1
ATOM 1485 C CA . GLU A 1 190 ? 3.512 -10.832 7.893 1.00 93.56 190 GLU A CA 1
ATOM 1486 C C . GLU A 1 190 ? 2.360 -10.391 8.808 1.00 93.56 190 GLU A C 1
ATOM 1488 O O . GLU A 1 190 ? 2.494 -10.424 10.031 1.00 93.56 190 GLU A O 1
ATOM 1493 N N . LEU A 1 191 ? 1.189 -10.080 8.242 1.00 91.25 191 LEU A N 1
ATOM 1494 C CA . LEU A 1 191 ? -0.008 -9.736 9.018 1.00 91.25 191 LEU A CA 1
ATOM 1495 C C . LEU A 1 191 ? -0.429 -10.854 9.982 1.00 91.25 191 LEU A C 1
ATOM 1497 O O . LEU A 1 191 ? -0.855 -10.576 11.102 1.00 91.25 191 LEU A O 1
ATOM 1501 N N . GLN A 1 192 ? -0.299 -12.119 9.571 1.00 88.25 192 GLN A N 1
ATOM 1502 C CA . GLN A 1 192 ? -0.577 -13.267 10.438 1.00 88.25 192 GLN A CA 1
ATOM 1503 C C . GLN A 1 192 ? 0.411 -13.386 11.604 1.00 88.25 192 GLN A C 1
ATOM 1505 O O . GLN A 1 192 ? 0.012 -13.801 12.691 1.00 88.25 192 GLN A O 1
ATOM 1510 N N . ARG A 1 193 ? 1.683 -13.018 11.402 1.00 83.50 193 ARG A N 1
ATOM 1511 C CA . ARG A 1 193 ? 2.710 -13.046 12.457 1.00 83.50 193 ARG A CA 1
ATOM 1512 C C . ARG A 1 193 ? 2.524 -11.935 13.485 1.00 83.50 193 ARG A C 1
ATOM 1514 O O . ARG A 1 193 ? 2.781 -12.165 14.659 1.00 83.50 193 ARG A O 1
ATOM 1521 N N . ASN A 1 194 ? 2.044 -10.767 13.060 1.00 69.81 194 ASN A N 1
ATOM 1522 C CA . ASN A 1 194 ? 1.915 -9.574 13.904 1.00 69.81 194 ASN A CA 1
ATOM 1523 C C . ASN A 1 194 ? 0.640 -9.550 14.777 1.00 69.81 194 ASN A C 1
ATOM 1525 O O . ASN A 1 194 ? 0.251 -8.497 15.275 1.00 69.81 194 ASN A O 1
ATOM 1529 N N . SER A 1 195 ? -0.024 -10.695 14.976 1.00 59.44 195 SER A N 1
ATOM 1530 C CA . SER A 1 195 ? -1.135 -10.909 15.928 1.00 59.44 195 SER A CA 1
ATOM 1531 C C . SER A 1 195 ? -2.417 -10.078 15.738 1.00 59.44 195 SER A C 1
ATOM 1533 O O . SER A 1 195 ? -3.417 -10.374 16.390 1.00 59.44 195 SER A O 1
ATOM 1535 N N . ALA A 1 196 ? -2.477 -9.110 14.814 1.00 54.06 196 ALA A N 1
ATOM 1536 C CA . ALA A 1 196 ? -3.670 -8.280 14.583 1.00 54.06 196 ALA A CA 1
ATOM 1537 C C . ALA A 1 196 ? -4.925 -9.099 14.204 1.00 54.06 196 ALA A C 1
ATOM 1539 O O . ALA A 1 196 ? -6.052 -8.680 14.460 1.00 54.06 196 ALA A O 1
ATOM 1540 N N . LEU A 1 197 ? -4.740 -10.300 13.642 1.00 54.03 197 LEU A N 1
ATOM 1541 C CA . LEU A 1 197 ? -5.826 -11.221 13.291 1.00 54.03 197 LEU A CA 1
ATOM 1542 C C . LEU A 1 197 ? -6.218 -12.193 14.423 1.00 54.03 197 LEU A C 1
ATOM 1544 O O . LEU A 1 197 ? -7.290 -12.792 14.342 1.00 54.03 197 LEU A O 1
ATOM 1548 N N . GLN A 1 198 ? -5.414 -12.347 15.485 1.00 50.12 198 GLN A N 1
ATOM 1549 C CA . GLN A 1 198 ? -5.731 -13.257 16.603 1.00 50.12 198 GLN A CA 1
ATOM 1550 C C . GLN A 1 198 ? -6.914 -12.763 17.449 1.00 50.12 198 GLN A C 1
ATOM 1552 O O . GLN A 1 198 ? -7.694 -13.577 17.943 1.00 50.12 198 GLN A O 1
ATOM 1557 N N . VAL A 1 199 ? -7.141 -11.444 17.507 1.00 52.50 199 VAL A N 1
ATOM 1558 C CA . VAL A 1 199 ? -8.253 -10.829 18.260 1.00 52.50 199 VAL A CA 1
ATOM 1559 C C . VAL A 1 199 ? -9.631 -11.338 17.794 1.00 52.50 199 VAL A C 1
ATOM 1561 O O . VAL A 1 199 ? -10.559 -11.455 18.598 1.00 52.50 199 VAL A O 1
ATOM 1564 N N . PHE A 1 200 ? -9.777 -11.722 16.519 1.00 48.31 200 PHE A N 1
ATOM 1565 C CA . PHE A 1 200 ? -11.024 -12.304 16.001 1.00 48.31 200 PHE A CA 1
ATOM 1566 C C . PHE A 1 200 ? -11.181 -13.803 16.271 1.00 48.31 200 PHE A C 1
ATOM 1568 O O . PHE A 1 200 ? -12.313 -14.285 16.320 1.00 48.31 200 PHE A O 1
ATOM 1575 N N . TYR A 1 201 ? -10.082 -14.539 16.442 1.00 43.22 201 TYR A N 1
ATOM 1576 C CA . TYR A 1 201 ? -10.138 -15.975 16.720 1.00 43.22 201 TYR A CA 1
ATOM 1577 C C . TYR A 1 201 ? -10.435 -16.256 18.197 1.00 43.22 201 TYR A C 1
ATOM 1579 O O . TYR A 1 201 ? -11.223 -17.151 18.498 1.00 43.22 201 TYR A O 1
ATOM 1587 N N . GLU A 1 202 ? -9.890 -15.457 19.115 1.00 41.22 202 GLU A N 1
ATOM 1588 C CA . GLU A 1 202 ? -10.026 -15.696 20.560 1.00 41.22 202 GLU A CA 1
ATOM 1589 C C . GLU A 1 202 ? -11.370 -15.207 21.129 1.00 41.22 202 GLU A C 1
ATOM 1591 O O . GLU A 1 202 ? -11.953 -15.842 22.009 1.00 41.22 202 GLU A O 1
ATOM 1596 N N . THR A 1 203 ? -11.954 -14.142 20.568 1.00 44.56 203 THR A N 1
ATOM 1597 C CA . THR A 1 203 ? -13.267 -13.628 21.014 1.00 44.56 203 THR A CA 1
ATOM 1598 C C . THR A 1 203 ? -14.454 -14.528 20.642 1.00 44.56 203 THR A C 1
ATOM 1600 O O . THR A 1 203 ? -15.535 -14.376 21.210 1.00 44.56 203 THR A O 1
ATOM 1603 N N . ASN A 1 204 ? -14.263 -15.504 19.746 1.00 41.06 204 ASN A N 1
ATOM 1604 C CA . ASN A 1 204 ? -15.285 -16.494 19.387 1.00 41.06 204 ASN A CA 1
ATOM 1605 C C . ASN A 1 204 ? -15.239 -17.775 20.246 1.00 41.06 204 ASN A C 1
ATOM 1607 O O . ASN A 1 204 ? -16.138 -18.600 20.117 1.00 41.06 204 ASN A O 1
ATOM 1611 N N . GLN A 1 205 ? -14.245 -17.956 21.127 1.00 37.28 205 GLN A N 1
ATOM 1612 C CA . GLN A 1 205 ? -14.174 -19.134 22.012 1.00 37.28 205 GLN A CA 1
ATOM 1613 C C . GLN A 1 205 ? -14.746 -18.898 23.420 1.00 37.28 205 GLN A C 1
ATOM 1615 O O . GLN A 1 205 ? -15.028 -19.858 24.130 1.00 37.28 205 GLN A O 1
ATOM 1620 N N . HIS A 1 206 ? -14.994 -17.646 23.820 1.00 37.22 206 HIS A N 1
ATOM 1621 C CA . HIS A 1 206 ? -15.454 -17.310 25.178 1.00 37.22 206 HIS A CA 1
ATOM 1622 C C . HIS A 1 206 ? -16.957 -17.011 25.321 1.00 37.22 206 HIS A C 1
ATOM 1624 O O . HIS A 1 206 ? -17.384 -16.536 26.368 1.00 37.22 206 HIS A O 1
ATOM 1630 N N . THR A 1 207 ? -17.784 -17.319 24.317 1.00 36.03 207 THR A N 1
ATOM 1631 C CA . THR A 1 207 ? -19.258 -17.180 24.403 1.00 36.03 207 THR A CA 1
ATOM 1632 C C . THR A 1 207 ? -20.008 -18.516 24.436 1.00 36.03 207 THR A C 1
ATOM 1634 O O . THR A 1 207 ? -21.216 -18.554 24.231 1.00 36.03 207 THR A O 1
ATOM 1637 N N . SER A 1 208 ? -19.310 -19.621 24.713 1.00 37.81 208 SER A N 1
ATOM 1638 C CA . SER A 1 208 ? -19.902 -20.958 24.859 1.00 37.81 208 SER A CA 1
ATOM 1639 C C . SER A 1 208 ? -19.687 -21.518 26.267 1.00 37.81 208 SER A C 1
ATOM 1641 O O . SER A 1 208 ? -18.950 -22.484 26.406 1.00 37.81 208 SER A O 1
ATOM 1643 N N . TYR A 1 209 ? -20.297 -20.906 27.286 1.00 35.09 209 TYR A N 1
ATOM 1644 C CA . TYR A 1 209 ? -20.653 -21.546 28.562 1.00 35.09 209 TYR A CA 1
ATOM 1645 C C . TYR A 1 209 ? -21.878 -20.853 29.158 1.00 35.09 209 TYR A C 1
ATOM 1647 O O . TYR A 1 209 ? -21.902 -19.601 29.132 1.00 35.09 209 TYR A O 1
#

Secondary structure (DSSP, 8-state):
----TTTTT-EEEE--SHHHHHHHHHHS-S-TTHHHHHHHHHHHHHHHHHHHHHTT--EEEEEPPP-GGGSHHHHGGGTTS---HHHHHHHHHHHHHHHHHHHHHHHHH--EEEEE-HHHHHHHHHHTGGGGT--STTSBSEEESSTT--TT-B-TT--B-EEE-S-TTT-SBSSSS-B-HHHHHHHHHHHHHTSTTHHHHHTTTSS--

InterPro domains:
  IPR001087 GDSL lipase/esterase [PF00657] (9-191)
  IPR036514 SGNH hydrolase superfamily [G3DSA:3.40.50.1110] (2-196)

Solvent-accessible surface area (backbone atoms only — not comparable to full-atom values): 11531 Å² total; per-residue (Å²): 136,83,76,64,81,67,40,71,78,36,74,46,79,47,81,69,64,65,65,61,52,52,55,47,57,76,74,40,79,98,51,78,68,52,70,72,47,46,59,54,55,42,52,51,51,50,54,50,53,52,52,46,39,77,74,47,39,45,36,35,38,34,51,43,56,50,58,65,18,48,24,24,69,54,8,50,84,52,75,35,72,48,60,42,71,71,49,41,54,54,40,52,52,42,42,52,53,42,50,54,48,47,57,50,49,35,70,74,68,76,44,49,69,42,72,41,66,38,30,62,22,45,53,49,38,56,76,47,22,67,86,69,62,28,54,64,53,31,39,48,28,25,36,29,75,47,96,90,38,42,58,82,34,60,49,96,89,68,51,69,36,40,46,71,47,96,56,62,75,31,19,22,17,34,30,49,73,45,61,22,75,46,28,50,51,45,28,50,55,42,40,63,70,68,48,70,62,50,66,69,60,59,66,70,66,76,77,78,128

Organism: Lupinus luteus (NCBI:txid3873)

Nearest PDB structures (foldseek):
  8d90-assembly2_B  TM=8.914E-01  e=9.675E-08  Pseudomonas aeruginosa PAO1
  8a24-assembly1_A  TM=7.638E-01  e=9.971E-09  Legionella pneumophila str. Corby
  6uqy-assembly1_A  TM=8.125E-01  e=4.225E-07  Pseudomonas aeruginosa PAO1
  6uqv-assembly1_A  TM=8.016E-01  e=3.108E-07  Pseudomonas aeruginosa PAO1
  6ur0-assembly2_B  TM=7.980E-01  e=4.225E-07  Pseudomonas aeruginosa PAO1

Sequence (209 aa):
MSTMPQISTTLAYVSAAGNDYMYYLAKHSITLNILFFIPKVVDQISKNLLRIQELGVKKIVVGDLPPLDCIPLITNSSSFTQCNAIIDIFVLFHNVLLTNSVTKLNKEQRDQVLILDLHNSFKSVIKNSSNYNIQNPLTPCCVGVSGEYNCGSVVDNGEKKYKVCDEPKSAFYWDVVHPTQAGWKAVFNELQRNSALQVFYETNQHTSY

Mean predicted aligned error: 6.52 Å